Protein AF-Q5C4I9-F1 (afdb_monomer_lite)

Foldseek 3Di:
DVVPDDPVVLVVCVVVDVVSVVVVVVVVVVVVVVVVVQVVVPLLSVLCVVAAFDFDDDDPVLVVLLVPDQWQKAKEWDWAQDVVTDTDIDIDTHHQQDFQQNVLQRVQVVRVVRNVVRDPDPDCPDGPDSVQWWKDFPPGSHTHDDRGDGPCRGPQSSVCSVVVHHGYIYIDGPVVSSVVVVVVVVVCVVVVPDPPPPDPDDDDDDDDDDDDDDDDPDDDDPPPVVVVVPPD

InterPro domains:
  IPR000341 Phosphatidylinositol 3-kinase Ras-binding (PI3K RBD) domain [PF00794] (90-169)
  IPR000341 Phosphatidylinositol 3-kinase Ras-binding (PI3K RBD) domain [PS51546] (69-173)
  IPR029071 Ubiquitin-like domain superfamily [SSF54236] (17-180)

Sequence (232 aa):
SCTGIPYTDIVRACRTNPEVKWARLRLLRIANMHTKILDQTGSDGLIRYLTSASKRELSQSLKILLQKHTHLTITAWVLDGKDPPEKCCVVVKLNKKATVFEALNEILHSQAELAKQDCQANMNYGLPKASNYLLKVCCSQAYLFDSDELLIRYEYIQQCIEQYQHPCLSPILKNDIKQSFNYSLKEYSIYPACKLNHNNNWIFSSKSTINRCANNAENNNLADLYQILRKF

Secondary structure (DSSP, 8-state):
-TTSS-HHHHHHHHHH-HHHHHHHHHHHHHHHHHHHHHHHTHHHHHHHHHHBPPB----HHHHHHHHH-SSEEEEEEEE-SSSSPPEEEEEEEE-TT-BHHHHHHHHHHHHHHHHHHH--S----PPP-GGGEEEEETTSS-EE--TTSBGGGBHHHHHHHHTT---EEEEEEHHHHHHHHHHHHHHHHHS-S--------------------SS------SSSHHHHTT--

pLDDT: mean 78.55, std 23.33, range [26.09, 97.69]

Structure (mmCIF, N/CA/C/O backbone):
data_AF-Q5C4I9-F1
#
_entry.id   AF-Q5C4I9-F1
#
loop_
_atom_site.group_PDB
_atom_site.id
_atom_site.type_symbol
_atom_site.label_atom_id
_atom_site.label_alt_id
_atom_site.label_comp_id
_atom_site.label_asym_id
_atom_site.label_entity_id
_atom_site.label_seq_id
_atom_site.pdbx_PDB_ins_code
_atom_site.Cartn_x
_atom_site.Cartn_y
_atom_site.Cartn_z
_atom_site.occupancy
_atom_site.B_iso_or_equiv
_atom_site.auth_seq_id
_atom_site.auth_comp_id
_atom_site.auth_asym_id
_atom_site.auth_atom_id
_atom_site.pdbx_PDB_model_num
ATOM 1 N N . SER A 1 1 ? 21.847 12.997 -17.054 1.00 51.66 1 SER A N 1
ATOM 2 C CA . SER A 1 1 ? 21.724 11.565 -17.399 1.00 51.66 1 SER A CA 1
ATOM 3 C C . SER A 1 1 ? 21.817 10.780 -16.107 1.00 51.66 1 SER A C 1
ATOM 5 O O . SER A 1 1 ? 22.807 10.954 -15.412 1.00 51.66 1 SER A O 1
ATOM 7 N N . CYS A 1 2 ? 20.802 9.986 -15.754 1.00 71.94 2 CYS A N 1
ATOM 8 C CA . CYS A 1 2 ? 20.784 9.220 -14.496 1.00 71.94 2 CYS A CA 1
ATOM 9 C C . CYS A 1 2 ? 21.540 7.883 -14.588 1.00 71.94 2 CYS A C 1
ATOM 11 O O . CYS A 1 2 ? 21.691 7.198 -13.588 1.00 71.94 2 CYS A O 1
ATOM 13 N N . THR A 1 3 ? 22.009 7.505 -15.781 1.00 79.50 3 THR A N 1
ATOM 14 C CA . THR A 1 3 ? 22.684 6.223 -16.039 1.00 79.50 3 THR A CA 1
ATOM 15 C C . THR A 1 3 ? 24.201 6.356 -16.162 1.00 79.50 3 THR A C 1
ATOM 17 O O . THR A 1 3 ? 24.870 5.378 -16.472 1.00 79.50 3 THR A O 1
ATOM 20 N N . GLY A 1 4 ? 24.752 7.568 -16.020 1.00 86.06 4 GLY A N 1
ATOM 21 C CA . GLY A 1 4 ? 26.172 7.856 -16.272 1.00 86.06 4 GLY A CA 1
ATOM 22 C C . GLY A 1 4 ? 26.594 7.757 -17.746 1.00 86.06 4 GLY A C 1
ATOM 23 O O . GLY A 1 4 ? 27.674 8.215 -18.101 1.00 86.06 4 GLY A O 1
ATOM 24 N N . ILE A 1 5 ? 25.735 7.230 -18.623 1.00 86.38 5 ILE A N 1
ATOM 25 C CA . ILE A 1 5 ? 26.001 7.090 -20.056 1.00 86.38 5 ILE A CA 1
ATOM 26 C C . ILE A 1 5 ? 25.504 8.348 -20.787 1.00 86.38 5 ILE A C 1
ATOM 28 O O . ILE A 1 5 ? 24.338 8.744 -20.615 1.00 86.38 5 ILE A O 1
ATOM 32 N N . PRO A 1 6 ? 26.342 8.989 -21.621 1.00 89.06 6 PRO A N 1
ATOM 33 C CA . PRO A 1 6 ? 25.916 10.085 -22.476 1.00 89.06 6 PRO A CA 1
ATOM 34 C C . PRO A 1 6 ? 24.866 9.632 -23.492 1.00 89.06 6 PRO A C 1
ATOM 36 O O . PRO A 1 6 ? 24.981 8.587 -24.132 1.00 89.06 6 PRO A O 1
ATOM 39 N N . TYR A 1 7 ? 23.854 10.468 -23.715 1.00 86.44 7 TYR A N 1
ATOM 40 C CA . TYR A 1 7 ? 22.827 10.201 -24.726 1.00 86.44 7 TYR A CA 1
ATOM 41 C C . TYR A 1 7 ? 23.423 9.984 -26.128 1.00 86.44 7 TYR A C 1
ATOM 43 O O . TYR A 1 7 ? 22.954 9.139 -26.889 1.00 86.44 7 TYR A O 1
ATOM 51 N N . THR A 1 8 ? 24.490 10.716 -26.453 1.00 91.62 8 THR A N 1
ATOM 52 C CA . THR A 1 8 ? 25.208 10.626 -27.729 1.00 91.62 8 THR A CA 1
ATOM 53 C C . THR A 1 8 ? 25.772 9.236 -27.995 1.00 91.62 8 THR A C 1
ATOM 55 O O . THR A 1 8 ? 25.716 8.771 -29.134 1.00 91.62 8 THR A O 1
ATOM 58 N N . ASP A 1 9 ? 26.259 8.547 -26.964 1.00 90.69 9 ASP A N 1
ATOM 59 C CA . ASP A 1 9 ? 26.821 7.203 -27.107 1.00 90.69 9 ASP A CA 1
ATOM 60 C C . ASP A 1 9 ? 25.722 6.169 -27.349 1.00 90.69 9 ASP A C 1
ATOM 62 O O . ASP A 1 9 ? 25.877 5.284 -28.190 1.00 90.69 9 ASP A O 1
ATOM 66 N N . ILE A 1 10 ? 24.555 6.346 -26.723 1.00 88.44 10 ILE A N 1
ATOM 67 C CA . ILE A 1 10 ? 23.375 5.514 -26.993 1.00 88.44 10 ILE A CA 1
ATOM 68 C C . ILE A 1 10 ? 22.898 5.706 -28.440 1.00 88.44 10 ILE A C 1
ATOM 70 O O . ILE A 1 10 ? 22.568 4.736 -29.125 1.00 88.44 10 ILE A O 1
ATOM 74 N N . VAL A 1 11 ? 22.886 6.948 -28.939 1.00 90.44 11 VAL A N 1
ATOM 75 C CA . VAL A 1 11 ? 22.545 7.242 -30.341 1.00 90.44 11 VAL A CA 1
ATOM 76 C C . VAL A 1 11 ? 23.559 6.614 -31.294 1.00 90.44 11 VAL A C 1
ATOM 78 O O . VAL A 1 11 ? 23.156 6.031 -32.301 1.00 90.44 11 VAL A O 1
ATOM 81 N N . ARG A 1 12 ? 24.859 6.694 -30.981 1.00 92.94 12 ARG A N 1
ATOM 82 C CA . ARG A 1 12 ? 25.916 6.044 -31.766 1.00 92.94 12 ARG A CA 1
ATOM 83 C C . ARG A 1 12 ? 25.694 4.531 -31.824 1.00 92.94 12 ARG A C 1
ATOM 85 O O . ARG A 1 12 ? 25.667 3.986 -32.922 1.00 92.94 12 ARG A O 1
ATOM 92 N N . ALA A 1 13 ? 25.430 3.886 -30.687 1.00 91.31 13 ALA A N 1
ATOM 93 C CA . ALA A 1 13 ? 25.159 2.450 -30.612 1.00 91.31 13 ALA A CA 1
ATOM 94 C C . ALA A 1 13 ? 23.933 2.024 -31.442 1.00 91.31 13 ALA A C 1
ATOM 96 O O . ALA A 1 13 ? 23.961 0.991 -32.102 1.00 91.31 13 ALA A O 1
ATOM 97 N N . CYS A 1 14 ? 22.877 2.844 -31.492 1.00 92.00 14 CYS A N 1
ATOM 98 C CA . CYS A 1 14 ? 21.708 2.578 -32.343 1.00 92.00 14 CYS A CA 1
ATOM 99 C C . CYS A 1 14 ? 22.006 2.680 -33.850 1.00 92.00 14 CYS A C 1
ATOM 101 O O . CYS A 1 14 ? 21.246 2.154 -34.661 1.00 92.00 14 CYS A O 1
ATOM 103 N N . ARG A 1 15 ? 23.054 3.414 -34.248 1.00 92.88 15 ARG A N 1
ATOM 104 C CA . ARG A 1 15 ? 23.472 3.520 -35.655 1.00 92.88 15 ARG A CA 1
ATOM 105 C C . ARG A 1 15 ? 24.349 2.345 -36.067 1.00 92.88 15 ARG A C 1
ATOM 107 O O . ARG A 1 15 ? 24.258 1.915 -37.209 1.00 92.88 15 ARG A O 1
ATOM 114 N N . THR A 1 16 ? 25.184 1.854 -35.155 1.00 95.12 16 THR A N 1
ATOM 115 C CA . THR A 1 16 ? 26.149 0.784 -35.431 1.00 95.12 16 THR A CA 1
ATOM 116 C C . THR A 1 16 ? 25.576 -0.613 -35.213 1.00 95.12 16 THR A C 1
ATOM 118 O O . THR A 1 16 ? 26.002 -1.537 -35.896 1.00 95.12 16 THR A O 1
ATOM 121 N N . ASN A 1 17 ? 24.609 -0.781 -34.304 1.00 96.00 17 ASN A N 1
ATOM 122 C CA . ASN A 1 17 ? 23.997 -2.072 -34.001 1.00 96.00 17 ASN A CA 1
ATOM 123 C C . ASN A 1 17 ? 22.461 -2.036 -34.215 1.00 96.00 17 ASN A C 1
ATOM 125 O O . ASN A 1 17 ? 21.747 -1.329 -33.489 1.00 96.00 17 ASN A O 1
ATOM 129 N N . PRO A 1 18 ? 21.921 -2.808 -35.184 1.00 94.44 18 PRO A N 1
ATOM 130 C CA . PRO A 1 18 ? 20.485 -2.844 -35.465 1.00 94.44 18 PRO A CA 1
ATOM 131 C C . PRO A 1 18 ? 19.653 -3.457 -34.328 1.00 94.44 18 PRO A C 1
ATOM 133 O O . PRO A 1 18 ? 18.511 -3.039 -34.132 1.00 94.44 18 PRO A O 1
ATOM 136 N N . GLU A 1 19 ? 20.208 -4.383 -33.545 1.00 96.75 19 GLU A N 1
ATOM 137 C CA . GLU A 1 19 ? 19.537 -4.982 -32.386 1.00 96.75 19 GLU A CA 1
ATOM 138 C C . GLU A 1 19 ? 19.310 -3.938 -31.287 1.00 96.75 19 GLU A C 1
ATOM 140 O O . GLU A 1 19 ? 18.202 -3.809 -30.766 1.00 96.75 19 GLU A O 1
ATOM 145 N N . VAL A 1 20 ? 20.316 -3.098 -31.016 1.00 93.62 20 VAL A N 1
ATOM 146 C CA . VAL A 1 20 ? 20.207 -1.983 -30.058 1.00 93.62 20 VAL A CA 1
ATOM 147 C C . VAL A 1 20 ? 19.117 -1.001 -30.493 1.00 93.62 20 VAL A C 1
ATOM 149 O O . VAL A 1 20 ? 18.293 -0.569 -29.680 1.00 93.62 20 VAL A O 1
ATOM 152 N N . LYS A 1 21 ? 19.062 -0.673 -31.790 1.00 93.06 21 LYS A N 1
ATOM 153 C CA . LYS A 1 21 ? 18.006 0.179 -32.356 1.00 93.06 21 LYS A CA 1
ATOM 154 C C . LYS A 1 21 ? 16.623 -0.450 -32.185 1.00 93.06 21 LYS A C 1
ATOM 156 O O . LYS A 1 21 ? 15.691 0.238 -31.761 1.00 93.06 21 LYS A O 1
ATOM 161 N N . TRP A 1 22 ? 16.484 -1.735 -32.510 1.00 95.94 22 TRP A N 1
ATOM 162 C CA . TRP A 1 22 ? 15.228 -2.471 -32.389 1.00 95.94 22 TRP A CA 1
ATOM 163 C C . TRP A 1 22 ? 14.745 -2.529 -30.935 1.00 95.94 22 TRP A C 1
ATOM 165 O O . TRP A 1 22 ? 13.605 -2.146 -30.657 1.00 95.94 22 TRP A O 1
ATOM 175 N N . ALA A 1 23 ? 15.623 -2.899 -29.998 1.00 95.44 23 ALA A N 1
ATOM 176 C CA . ALA A 1 23 ? 15.311 -2.986 -28.575 1.00 95.44 23 ALA A CA 1
ATOM 177 C C . ALA A 1 23 ? 14.852 -1.633 -28.016 1.00 95.44 23 ALA A C 1
ATOM 179 O O . ALA A 1 23 ? 13.818 -1.547 -27.352 1.00 95.44 23 ALA A O 1
ATOM 180 N N . ARG A 1 24 ? 15.552 -0.544 -28.359 1.00 92.12 24 ARG A N 1
ATOM 181 C CA . ARG A 1 24 ? 15.189 0.814 -27.929 1.00 92.12 24 ARG A CA 1
ATOM 182 C C . ARG A 1 24 ? 13.806 1.229 -28.433 1.00 92.12 24 ARG A C 1
ATOM 184 O O . ARG A 1 24 ? 13.016 1.775 -27.665 1.00 92.12 24 ARG A O 1
ATOM 191 N N . LEU A 1 25 ? 13.491 0.958 -29.700 1.00 92.44 25 LEU A N 1
ATOM 192 C CA . LEU A 1 25 ? 12.165 1.243 -30.258 1.00 92.44 25 LEU A CA 1
ATOM 193 C C . LEU A 1 25 ? 11.078 0.383 -29.606 1.00 92.44 25 LEU A C 1
ATOM 195 O O . LEU A 1 25 ? 9.975 0.875 -29.358 1.00 92.44 25 LEU A O 1
ATOM 199 N N . ARG A 1 26 ? 11.371 -0.887 -29.303 1.00 95.62 26 ARG A N 1
ATOM 200 C CA . ARG A 1 26 ? 10.418 -1.783 -28.644 1.00 95.62 26 ARG A CA 1
ATOM 201 C C . ARG A 1 26 ? 10.120 -1.336 -27.215 1.00 95.62 26 ARG A C 1
ATOM 203 O O . ARG A 1 26 ? 8.947 -1.240 -26.861 1.00 95.62 26 ARG A O 1
ATOM 210 N N . LEU A 1 27 ? 11.148 -0.996 -26.442 1.00 94.81 27 LEU A N 1
ATOM 211 C CA . LEU A 1 27 ? 11.002 -0.471 -25.083 1.00 94.81 27 LEU A CA 1
ATOM 212 C C . LEU A 1 27 ? 10.271 0.874 -25.068 1.00 94.81 27 LEU A C 1
ATOM 214 O O . LEU A 1 27 ? 9.400 1.071 -24.229 1.00 94.81 27 LEU A O 1
ATOM 218 N N . LEU A 1 28 ? 10.533 1.761 -26.035 1.00 92.44 28 LEU A N 1
ATOM 219 C CA . LEU A 1 28 ? 9.791 3.018 -26.169 1.00 92.44 28 LEU A CA 1
ATOM 220 C C . LEU A 1 28 ? 8.293 2.780 -26.410 1.00 92.44 28 LEU A C 1
ATOM 222 O O . LEU A 1 28 ? 7.458 3.469 -25.831 1.00 92.44 28 LEU A O 1
ATOM 226 N N . ARG A 1 29 ? 7.931 1.792 -27.240 1.00 94.31 29 ARG A N 1
ATOM 227 C CA . ARG A 1 29 ? 6.519 1.430 -27.458 1.00 94.31 29 ARG A CA 1
ATOM 228 C C . ARG A 1 29 ? 5.856 0.932 -26.174 1.00 94.31 29 ARG A C 1
ATOM 230 O O . ARG A 1 29 ? 4.726 1.325 -25.907 1.00 94.31 29 ARG A O 1
ATOM 237 N N . ILE A 1 30 ? 6.552 0.101 -25.399 1.00 95.38 30 ILE A N 1
ATOM 238 C CA . ILE A 1 30 ? 6.057 -0.407 -24.110 1.00 95.38 30 ILE A CA 1
ATOM 239 C C . ILE A 1 30 ? 5.891 0.747 -23.115 1.00 95.38 30 ILE A C 1
ATOM 241 O O . ILE A 1 30 ? 4.828 0.884 -22.519 1.00 95.38 30 ILE A O 1
ATOM 245 N N . ALA A 1 31 ? 6.892 1.625 -23.004 1.00 94.12 31 ALA A N 1
ATOM 246 C CA . ALA A 1 31 ? 6.828 2.804 -22.145 1.00 94.12 31 ALA A CA 1
ATOM 247 C C . ALA A 1 31 ? 5.626 3.692 -22.501 1.00 94.12 31 ALA A C 1
ATOM 249 O O . ALA A 1 31 ? 4.811 3.984 -21.636 1.00 94.12 31 ALA A O 1
ATOM 250 N N . ASN A 1 32 ? 5.442 4.019 -23.784 1.00 93.38 32 ASN A N 1
ATOM 251 C CA . ASN A 1 32 ? 4.304 4.818 -24.244 1.00 93.38 32 ASN A CA 1
ATOM 252 C C . ASN A 1 32 ? 2.953 4.141 -23.971 1.00 93.38 32 ASN A C 1
ATOM 254 O O . ASN A 1 32 ? 1.971 4.826 -23.696 1.00 93.38 32 ASN A O 1
ATOM 258 N N . MET A 1 33 ? 2.878 2.811 -24.069 1.00 95.00 33 MET A N 1
ATOM 259 C CA . MET A 1 33 ? 1.668 2.064 -23.723 1.00 95.00 33 MET A CA 1
ATOM 260 C C . MET A 1 33 ? 1.354 2.200 -22.230 1.00 95.00 33 MET A C 1
ATOM 262 O O . MET A 1 33 ? 0.220 2.514 -21.883 1.00 95.00 33 MET A O 1
ATOM 266 N N . HIS A 1 34 ? 2.348 2.023 -21.358 1.00 92.56 34 HIS A N 1
ATOM 267 C CA . HIS A 1 34 ? 2.166 2.165 -19.913 1.00 92.56 34 HIS A CA 1
ATOM 268 C C . HIS A 1 34 ? 1.824 3.602 -19.511 1.00 92.56 34 HIS A C 1
ATOM 270 O O . HIS A 1 34 ? 0.938 3.791 -18.686 1.00 92.56 34 HIS A O 1
ATOM 276 N N . THR A 1 35 ? 2.450 4.608 -20.131 1.00 90.62 35 THR A N 1
ATOM 277 C CA . THR A 1 35 ? 2.105 6.020 -19.910 1.00 90.62 35 THR A CA 1
ATOM 278 C C . THR A 1 35 ? 0.645 6.287 -20.257 1.00 90.62 35 THR A C 1
ATOM 280 O O . THR A 1 35 ? -0.079 6.814 -19.427 1.00 90.62 35 THR A O 1
ATOM 283 N N . LYS A 1 36 ? 0.168 5.824 -21.420 1.00 91.38 36 LYS A N 1
ATOM 284 C CA . LYS A 1 36 ? -1.244 5.980 -21.802 1.00 91.38 36 LYS A CA 1
ATOM 285 C C . LYS A 1 36 ? -2.202 5.305 -20.821 1.00 91.38 36 LYS A C 1
ATOM 287 O O . LYS A 1 36 ? -3.237 5.881 -20.509 1.00 91.38 36 LYS A O 1
ATOM 292 N N . ILE A 1 37 ? -1.873 4.098 -20.354 1.00 91.50 37 ILE A N 1
ATOM 293 C CA . ILE A 1 37 ? -2.683 3.392 -19.350 1.00 91.50 37 ILE A CA 1
ATOM 294 C C . ILE A 1 37 ? -2.722 4.200 -18.050 1.00 91.50 37 ILE A C 1
ATOM 296 O O . ILE A 1 37 ? -3.789 4.377 -17.474 1.00 91.50 37 ILE A O 1
ATOM 300 N N . LEU A 1 38 ? -1.580 4.729 -17.608 1.00 90.62 38 LEU A N 1
ATOM 301 C CA . LEU A 1 38 ? -1.497 5.532 -16.393 1.00 90.62 38 LEU A CA 1
ATOM 302 C C . LEU A 1 38 ? -2.295 6.838 -16.521 1.00 90.62 38 LEU A C 1
ATOM 304 O O . LEU A 1 38 ? -3.081 7.159 -15.634 1.00 90.62 38 LEU A O 1
ATOM 308 N N . ASP A 1 39 ? -2.184 7.535 -17.650 1.00 86.12 39 ASP A N 1
ATOM 309 C CA . ASP A 1 39 ? -2.926 8.772 -17.914 1.00 86.12 39 ASP A CA 1
ATOM 310 C C . ASP A 1 39 ? -4.449 8.545 -17.890 1.00 86.12 39 ASP A C 1
ATOM 312 O O . ASP A 1 39 ? -5.198 9.378 -17.380 1.00 86.12 39 ASP A O 1
ATOM 316 N N . GLN A 1 40 ? -4.920 7.387 -18.372 1.00 90.38 40 GLN A N 1
ATOM 317 C CA . GLN A 1 40 ? -6.340 7.009 -18.339 1.00 90.38 40 GLN A CA 1
ATOM 318 C C . GLN A 1 40 ? -6.885 6.813 -16.919 1.00 90.38 40 GLN A C 1
ATOM 320 O O . GLN A 1 40 ? -8.078 7.003 -16.691 1.00 90.38 40 GLN A O 1
ATOM 325 N N . THR A 1 41 ? -6.035 6.448 -15.956 1.00 87.12 41 THR A N 1
ATOM 326 C CA . THR A 1 41 ? -6.445 6.272 -14.552 1.00 87.12 41 THR A CA 1
ATOM 327 C C . THR A 1 41 ? -6.570 7.585 -13.771 1.00 87.12 41 THR A C 1
ATOM 329 O O . THR A 1 41 ? -7.042 7.584 -12.631 1.00 87.12 41 THR A O 1
ATOM 332 N N . GLY A 1 42 ? -6.166 8.709 -14.370 1.00 87.12 42 GLY A N 1
ATOM 333 C CA . GLY A 1 42 ? -6.201 10.029 -13.748 1.00 87.12 42 GLY A CA 1
ATOM 334 C C . GLY A 1 42 ? -5.275 10.159 -12.533 1.00 87.12 42 GLY A C 1
ATOM 335 O O . GLY A 1 42 ? -4.334 9.387 -12.340 1.00 87.12 42 GLY A O 1
ATOM 336 N N . SER A 1 43 ? -5.552 11.155 -11.685 1.00 84.12 43 SER A N 1
ATOM 337 C CA . SER A 1 43 ? -4.740 11.439 -10.492 1.00 84.12 43 SER A CA 1
ATOM 338 C C . SER A 1 43 ? -4.659 10.252 -9.535 1.00 84.12 43 SER A C 1
ATOM 340 O O . SER A 1 43 ? -3.619 10.012 -8.932 1.00 84.12 43 SER A O 1
ATOM 342 N N . ASP A 1 44 ? -5.746 9.497 -9.403 1.00 85.81 44 ASP A N 1
ATOM 343 C CA . ASP A 1 44 ? -5.861 8.435 -8.406 1.00 85.81 44 ASP A CA 1
ATOM 344 C C . ASP A 1 44 ? -4.978 7.238 -8.756 1.00 85.81 44 ASP A C 1
ATOM 346 O O . ASP A 1 44 ? -4.286 6.706 -7.884 1.00 85.81 44 ASP A O 1
ATOM 350 N N . GLY A 1 45 ? -4.945 6.839 -10.029 1.00 89.19 45 GLY A N 1
ATOM 351 C CA . GLY A 1 45 ? -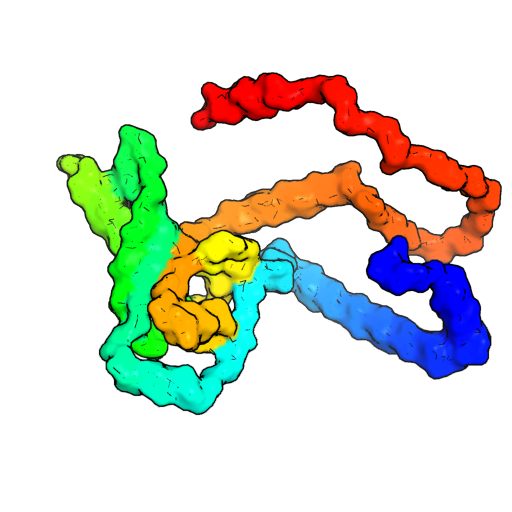4.047 5.773 -10.456 1.00 89.19 45 GLY A CA 1
ATOM 352 C C . GLY A 1 45 ? -2.586 6.210 -10.514 1.00 89.19 45 GLY A C 1
ATOM 353 O O . GLY A 1 45 ? -1.724 5.400 -10.184 1.00 89.19 45 GLY A O 1
ATOM 354 N N . LEU A 1 46 ? -2.290 7.485 -10.798 1.00 89.31 46 LEU A N 1
ATOM 355 C CA . LEU A 1 46 ? -0.929 8.020 -10.671 1.00 89.31 46 LEU A CA 1
ATOM 356 C C . LEU A 1 46 ? -0.430 7.978 -9.220 1.00 89.31 46 LEU A C 1
ATOM 358 O O . LEU A 1 46 ? 0.667 7.487 -8.958 1.00 89.31 46 LEU A O 1
ATOM 362 N N . ILE A 1 47 ? -1.244 8.442 -8.268 1.00 90.88 47 ILE A N 1
ATOM 363 C CA . ILE A 1 47 ? -0.924 8.380 -6.836 1.00 90.88 47 ILE A CA 1
ATOM 364 C C . ILE A 1 47 ? -0.684 6.929 -6.424 1.00 90.88 47 ILE A C 1
ATOM 366 O O . ILE A 1 47 ? 0.330 6.623 -5.794 1.00 90.88 47 ILE A O 1
ATOM 370 N N . ARG A 1 48 ? -1.579 6.019 -6.822 1.00 93.19 48 ARG A N 1
ATOM 371 C CA . ARG A 1 48 ? -1.435 4.588 -6.550 1.00 93.19 48 ARG A CA 1
ATOM 372 C C . ARG A 1 48 ? -0.149 4.022 -7.146 1.00 93.19 48 ARG A C 1
ATOM 374 O O . ARG A 1 48 ? 0.562 3.318 -6.445 1.00 93.19 48 ARG A O 1
ATOM 381 N N . TYR A 1 49 ? 0.173 4.345 -8.393 1.00 92.44 49 TYR A N 1
ATOM 382 C CA . TYR A 1 49 ? 1.393 3.886 -9.058 1.00 92.44 49 TYR A CA 1
ATOM 383 C C . TYR A 1 49 ? 2.662 4.310 -8.308 1.00 92.44 49 TYR A C 1
ATOM 385 O O . TYR A 1 49 ? 3.588 3.517 -8.167 1.00 92.44 49 TYR A O 1
ATOM 393 N N . LEU A 1 50 ? 2.693 5.541 -7.794 1.00 91.38 50 LEU A N 1
ATOM 394 C CA . LEU A 1 50 ? 3.856 6.080 -7.087 1.00 91.38 50 LEU A CA 1
ATOM 395 C C . LEU A 1 50 ? 3.983 5.576 -5.645 1.00 91.38 50 LEU A C 1
ATOM 397 O O . LEU A 1 50 ? 5.086 5.564 -5.105 1.00 91.38 50 LEU A O 1
ATOM 401 N N . THR A 1 51 ? 2.871 5.206 -5.008 1.00 94.44 51 THR A N 1
ATOM 402 C CA . THR A 1 51 ? 2.829 5.027 -3.547 1.00 94.44 51 THR A CA 1
ATOM 403 C C . THR A 1 51 ? 2.187 3.741 -3.058 1.00 94.44 51 THR A C 1
ATOM 405 O O . THR A 1 51 ? 2.038 3.550 -1.852 1.00 94.44 51 THR A O 1
ATOM 408 N N . SER A 1 52 ? 1.775 2.834 -3.940 1.00 96.00 52 SER A N 1
ATOM 409 C CA . SER A 1 52 ? 1.205 1.568 -3.490 1.00 96.00 52 SER A CA 1
ATOM 410 C C . SER A 1 52 ? 2.227 0.762 -2.696 1.00 96.00 52 SER A C 1
ATOM 412 O O . SER A 1 52 ? 3.356 0.567 -3.144 1.00 96.00 52 SER A O 1
ATOM 414 N N . ALA A 1 53 ? 1.814 0.260 -1.536 1.00 96.81 53 ALA A N 1
ATOM 415 C CA . ALA A 1 53 ? 2.614 -0.669 -0.760 1.00 96.81 53 ALA A CA 1
ATOM 416 C C . ALA A 1 53 ? 2.808 -1.992 -1.517 1.00 96.81 53 ALA A C 1
ATOM 418 O O . ALA A 1 53 ? 1.857 -2.549 -2.076 1.00 96.81 53 ALA A O 1
ATOM 419 N N . SER A 1 54 ? 4.038 -2.507 -1.490 1.00 96.19 54 SER A N 1
ATOM 420 C CA . SER A 1 54 ? 4.399 -3.785 -2.100 1.00 96.19 54 SER A CA 1
ATOM 421 C C . SER A 1 54 ? 3.673 -4.954 -1.439 1.00 96.19 54 SER A C 1
ATOM 423 O O . SER A 1 54 ? 3.465 -4.988 -0.221 1.00 96.19 54 SER A O 1
ATOM 425 N N . LYS A 1 55 ? 3.319 -5.945 -2.256 1.00 96.38 55 LYS A N 1
ATOM 426 C CA . LYS A 1 55 ? 2.743 -7.216 -1.815 1.00 96.38 55 LYS A CA 1
ATOM 427 C C . LYS A 1 55 ? 3.733 -8.343 -2.075 1.00 96.38 55 LYS A C 1
ATOM 429 O O . LYS A 1 55 ? 4.461 -8.309 -3.065 1.00 96.38 55 LYS A O 1
ATOM 434 N N . ARG A 1 56 ? 3.720 -9.354 -1.210 1.00 94.75 56 ARG A N 1
ATOM 435 C CA . ARG A 1 56 ? 4.585 -10.534 -1.311 1.00 94.75 56 ARG A CA 1
ATOM 436 C C . ARG A 1 56 ? 3.806 -11.794 -0.961 1.00 94.75 56 ARG A C 1
ATOM 438 O O . ARG A 1 56 ? 2.939 -11.777 -0.085 1.00 94.75 56 ARG A O 1
ATOM 445 N N . GLU A 1 57 ? 4.129 -12.900 -1.621 1.00 94.75 57 GLU A N 1
ATOM 446 C CA . GLU A 1 57 ? 3.597 -14.207 -1.238 1.00 94.75 57 GLU A CA 1
ATOM 447 C C . GLU A 1 57 ? 4.038 -14.609 0.176 1.00 94.75 57 GLU A C 1
ATOM 449 O O . GLU A 1 57 ? 5.109 -14.238 0.656 1.00 94.75 57 GLU A O 1
ATOM 454 N N . LEU A 1 58 ? 3.190 -15.384 0.853 1.00 93.12 58 LEU A N 1
ATOM 455 C CA . LEU A 1 58 ? 3.451 -15.841 2.214 1.00 93.12 58 LEU A CA 1
ATOM 456 C C . LEU A 1 58 ? 4.513 -16.941 2.220 1.00 93.12 58 LEU A C 1
ATOM 458 O O . LEU A 1 58 ? 4.258 -18.056 1.750 1.00 93.12 58 LEU A O 1
ATOM 462 N N . SER A 1 59 ? 5.657 -16.651 2.839 1.00 93.00 59 SER A N 1
ATOM 463 C CA . SER A 1 59 ? 6.705 -17.635 3.100 1.00 93.00 59 SER A CA 1
ATOM 464 C C . SER A 1 59 ? 6.207 -18.745 4.038 1.00 93.00 59 SER A C 1
ATOM 466 O O . SER A 1 59 ? 5.304 -18.555 4.861 1.00 93.00 59 SER A O 1
ATOM 468 N N . GLN A 1 60 ? 6.791 -19.941 3.924 1.00 92.88 60 GLN A N 1
ATOM 469 C CA . GLN A 1 60 ? 6.412 -21.070 4.779 1.00 92.88 60 GLN A CA 1
ATOM 470 C C . GLN A 1 60 ? 6.746 -20.808 6.255 1.00 92.88 60 GLN A C 1
ATOM 472 O O . GLN A 1 60 ? 5.957 -21.151 7.136 1.00 92.88 60 GLN A O 1
ATOM 477 N N . SER A 1 61 ? 7.877 -20.152 6.525 1.00 91.69 61 SER A N 1
ATOM 478 C CA . SER A 1 61 ? 8.276 -19.717 7.867 1.00 91.69 61 SER A CA 1
ATOM 479 C C . SER A 1 61 ? 7.243 -18.775 8.482 1.00 91.69 61 SER A C 1
ATOM 481 O O . SER A 1 61 ? 6.823 -18.989 9.620 1.00 91.69 61 SER A O 1
ATOM 483 N N . LEU A 1 62 ? 6.759 -17.791 7.719 1.00 92.38 62 LEU A N 1
ATOM 484 C CA . LEU A 1 62 ? 5.735 -16.864 8.185 1.00 92.38 62 LEU A CA 1
ATOM 485 C C . LEU A 1 62 ? 4.402 -17.569 8.451 1.00 92.38 62 LEU A C 1
ATOM 487 O O . LEU A 1 62 ? 3.755 -17.278 9.452 1.00 92.38 62 LEU A O 1
ATOM 491 N N . LYS A 1 63 ? 3.993 -18.535 7.616 1.00 92.88 63 LYS A N 1
ATOM 492 C CA . LYS A 1 63 ? 2.781 -19.335 7.876 1.00 92.88 63 LYS A CA 1
ATOM 493 C C . LYS A 1 63 ? 2.861 -20.065 9.219 1.00 92.88 63 LYS A C 1
ATOM 495 O O . LYS A 1 63 ? 1.888 -20.047 9.969 1.00 92.88 63 LYS A O 1
ATOM 500 N N . ILE A 1 64 ? 4.010 -20.662 9.539 1.00 92.25 64 ILE A N 1
ATOM 501 C CA . ILE A 1 64 ? 4.247 -21.336 10.826 1.00 92.25 64 ILE A CA 1
ATOM 502 C C . ILE A 1 64 ? 4.223 -20.323 11.978 1.00 92.25 64 ILE A C 1
ATOM 504 O O . ILE A 1 64 ? 3.614 -20.571 13.017 1.00 92.25 64 ILE A O 1
ATOM 508 N N . LEU A 1 65 ? 4.846 -19.159 11.799 1.00 90.25 65 LEU A N 1
ATOM 509 C CA . LEU A 1 65 ? 4.862 -18.095 12.804 1.00 90.25 65 LEU A CA 1
ATOM 510 C C . LEU A 1 65 ? 3.434 -17.590 13.086 1.00 90.25 65 LEU A C 1
ATOM 512 O O . LEU A 1 65 ? 3.005 -17.528 14.237 1.00 90.25 65 LEU A O 1
ATOM 516 N N . LEU A 1 66 ? 2.636 -17.365 12.042 1.00 89.56 66 LEU A N 1
ATOM 517 C CA . LEU A 1 66 ? 1.230 -16.972 12.146 1.00 89.56 66 LEU A CA 1
ATOM 518 C C . LEU A 1 66 ? 0.350 -18.021 12.829 1.00 89.56 66 LEU A C 1
ATOM 520 O O . LEU A 1 66 ? -0.666 -17.653 13.416 1.00 89.56 66 LEU A O 1
ATOM 524 N N . GLN A 1 67 ? 0.694 -19.311 12.778 1.00 89.69 67 GLN A N 1
ATOM 525 C CA . GLN A 1 67 ? -0.036 -20.342 13.524 1.00 89.69 67 GLN A CA 1
ATOM 526 C C . GLN A 1 67 ? 0.104 -20.155 15.039 1.00 89.69 67 GLN A C 1
ATOM 528 O O . GLN A 1 67 ? -0.867 -20.400 15.750 1.00 89.69 67 GLN A O 1
ATOM 533 N N . LYS A 1 68 ? 1.253 -19.658 15.517 1.00 88.56 68 LYS A N 1
ATOM 534 C CA . LYS A 1 68 ? 1.535 -19.455 16.948 1.00 88.56 68 LYS A CA 1
ATOM 535 C C . LYS A 1 68 ? 0.791 -18.266 17.559 1.00 88.56 68 LYS A C 1
ATOM 537 O O . LYS A 1 68 ? 0.479 -18.291 18.743 1.00 88.56 68 LYS A O 1
ATOM 542 N N . HIS A 1 69 ? 0.505 -17.229 16.777 1.00 84.38 69 HIS A N 1
ATOM 543 C CA . HIS A 1 69 ? -0.278 -16.087 17.258 1.00 84.38 69 HIS A CA 1
ATOM 544 C C . HIS A 1 69 ? -1.769 -16.421 17.290 1.00 84.38 69 HIS A C 1
ATOM 546 O O . HIS A 1 69 ? -2.230 -17.220 16.489 1.00 84.38 69 HIS A O 1
ATOM 552 N N . THR A 1 70 ? -2.559 -15.805 18.165 1.00 87.12 70 THR A N 1
ATOM 553 C CA . THR A 1 70 ? -4.033 -15.903 18.116 1.00 87.12 70 THR A CA 1
ATOM 554 C C . THR A 1 70 ? -4.632 -14.814 17.225 1.00 87.12 70 THR A C 1
ATOM 556 O O . THR A 1 70 ? -5.533 -15.087 16.433 1.00 87.12 70 THR A O 1
ATOM 559 N N . HIS A 1 71 ? -4.047 -13.616 17.274 1.00 92.69 71 HIS A N 1
ATOM 560 C CA . HIS A 1 71 ? -4.484 -12.417 16.560 1.00 92.69 71 HIS A CA 1
ATOM 561 C C . HIS A 1 71 ? -3.316 -11.753 15.827 1.00 92.69 71 HIS A C 1
ATOM 563 O O . HIS A 1 71 ? -2.155 -11.931 16.200 1.00 92.69 71 HIS A O 1
ATOM 569 N N . LEU A 1 72 ? -3.634 -10.969 14.798 1.00 93.56 72 LEU A N 1
ATOM 570 C CA . LEU A 1 72 ? -2.698 -10.039 14.178 1.00 93.56 72 LEU A CA 1
ATOM 571 C C . LEU A 1 72 ? -2.765 -8.713 14.943 1.00 93.56 72 LEU A C 1
ATOM 573 O O . LEU A 1 72 ? -3.756 -7.995 14.848 1.00 93.56 72 LEU A O 1
ATOM 577 N N . THR A 1 73 ? -1.728 -8.396 15.712 1.00 95.06 73 THR A N 1
ATOM 578 C CA . THR A 1 73 ? -1.651 -7.121 16.437 1.00 95.06 73 THR A CA 1
ATOM 579 C C . THR A 1 73 ? -0.968 -6.072 15.570 1.00 95.06 73 THR A C 1
ATOM 581 O O . THR A 1 73 ? 0.170 -6.280 15.144 1.00 95.06 73 THR A O 1
ATOM 584 N N . ILE A 1 74 ? -1.639 -4.944 15.353 1.00 96.81 74 ILE A N 1
ATOM 585 C CA . ILE A 1 74 ? -1.082 -3.758 14.699 1.00 96.81 74 ILE A CA 1
ATOM 586 C C . ILE A 1 74 ? -1.123 -2.567 15.656 1.00 96.81 74 ILE A C 1
ATOM 588 O O . ILE A 1 74 ? -1.932 -2.526 16.584 1.00 96.81 74 ILE A O 1
ATOM 592 N N . THR A 1 75 ? -0.253 -1.593 15.423 1.00 96.88 75 THR A N 1
ATOM 593 C CA . THR A 1 75 ? -0.330 -0.282 16.070 1.00 96.88 75 THR A CA 1
ATOM 594 C C . THR A 1 75 ? -0.760 0.760 15.054 1.00 96.88 75 THR A C 1
ATOM 596 O O . THR A 1 75 ? -0.476 0.622 13.859 1.00 96.88 75 THR A O 1
ATOM 599 N N . ALA A 1 76 ? -1.443 1.806 15.510 1.00 96.44 76 ALA A N 1
ATOM 600 C CA . ALA A 1 76 ? -1.762 2.923 14.648 1.00 96.44 76 ALA A CA 1
ATOM 601 C C . ALA A 1 76 ? -1.616 4.284 15.314 1.00 96.44 76 ALA A C 1
ATOM 603 O O . ALA A 1 76 ? -2.056 4.473 16.443 1.00 96.44 76 ALA A O 1
ATOM 604 N N . TRP A 1 77 ? -1.031 5.240 14.591 1.00 94.19 77 TRP A N 1
ATOM 605 C CA . TRP A 1 77 ? -1.024 6.639 15.018 1.00 94.19 77 TRP A CA 1
ATOM 606 C C . TRP A 1 77 ? -2.283 7.331 14.521 1.00 94.19 77 TRP A C 1
ATOM 608 O O . TRP A 1 77 ? -2.521 7.383 13.311 1.00 94.19 77 TRP A O 1
ATOM 618 N N . VAL A 1 78 ? -3.047 7.874 15.462 1.00 91.56 78 VAL A N 1
ATOM 619 C CA . VAL A 1 78 ? -4.284 8.628 15.253 1.00 91.56 78 VAL A CA 1
ATOM 620 C C . VAL A 1 78 ? -4.196 9.965 15.989 1.00 91.56 78 VAL A C 1
ATOM 622 O O . VAL A 1 78 ? -3.336 10.149 16.850 1.00 91.56 78 VAL A O 1
ATOM 625 N N . LEU A 1 79 ? -5.061 10.909 15.628 1.00 85.56 79 LEU A N 1
ATOM 626 C CA . LEU A 1 79 ? -5.238 12.142 16.395 1.00 85.56 79 LEU A CA 1
ATOM 627 C C . LEU A 1 79 ? -6.340 11.912 17.427 1.00 85.56 79 LEU A C 1
ATOM 629 O O . LEU A 1 79 ? -7.394 11.373 17.068 1.00 85.56 79 LEU A O 1
ATOM 633 N N . ASP A 1 80 ? -6.078 12.275 18.678 1.00 79.69 80 ASP A N 1
ATOM 634 C CA . ASP A 1 80 ? -7.090 12.266 19.730 1.00 79.69 80 ASP A CA 1
ATOM 635 C C . ASP A 1 80 ? -8.099 13.415 19.550 1.00 79.69 80 ASP A C 1
ATOM 637 O O . ASP A 1 80 ? -8.026 14.203 18.601 1.00 79.69 80 ASP A O 1
ATOM 641 N N . GLY A 1 81 ? -9.116 13.437 20.413 1.00 72.06 81 GLY A N 1
ATOM 642 C CA . GLY A 1 81 ? -10.179 14.440 20.373 1.00 72.06 81 GLY A CA 1
ATOM 643 C C . GLY A 1 81 ? -9.886 15.690 21.197 1.00 72.06 81 GLY A C 1
ATOM 644 O O . GLY A 1 81 ? -10.806 16.481 21.400 1.00 72.06 81 GLY A O 1
ATOM 645 N N . LYS A 1 82 ? -8.662 15.859 21.714 1.00 77.56 82 LYS A N 1
ATOM 646 C CA . LYS A 1 82 ? -8.318 17.011 22.549 1.00 77.56 82 LYS A CA 1
ATOM 647 C C . LYS A 1 82 ? -8.215 18.284 21.718 1.00 77.56 82 LYS A C 1
ATOM 649 O O . LYS A 1 82 ? -8.060 18.250 20.498 1.00 77.56 82 LYS A O 1
ATOM 654 N N . ASP A 1 83 ? -8.281 19.416 22.410 1.00 77.00 83 ASP A N 1
ATOM 655 C CA . ASP A 1 83 ? -7.984 20.726 21.841 1.00 77.00 83 ASP A CA 1
ATOM 656 C C . ASP A 1 83 ? -6.780 21.340 22.584 1.00 77.00 83 ASP A C 1
ATOM 658 O O . ASP A 1 83 ? -6.921 21.724 23.751 1.00 77.00 83 ASP A O 1
ATOM 662 N N . PRO A 1 84 ? -5.581 21.389 21.968 1.00 80.31 84 PRO A N 1
ATOM 663 C CA . PRO A 1 84 ? -5.280 20.983 20.590 1.00 80.31 84 PRO A CA 1
ATOM 664 C C . PRO A 1 84 ? -5.200 19.449 20.406 1.00 80.31 84 PRO A C 1
ATOM 666 O O . PRO A 1 84 ? -4.871 18.749 21.365 1.00 80.31 84 PRO A O 1
ATOM 669 N N . PRO A 1 85 ? -5.422 18.919 19.181 1.00 81.44 85 PRO A N 1
ATOM 670 C CA . PRO A 1 85 ? -5.334 17.482 18.916 1.00 81.44 85 PRO A CA 1
ATOM 671 C C . PRO A 1 85 ? -3.910 16.953 19.098 1.00 81.44 85 PRO A C 1
ATOM 673 O O . PRO A 1 85 ? -2.964 17.444 18.470 1.00 81.44 85 PRO A O 1
ATOM 676 N N . GLU A 1 86 ? -3.755 15.900 19.892 1.00 85.38 86 GLU A N 1
ATOM 677 C CA . GLU A 1 86 ? -2.483 15.226 20.123 1.00 85.38 86 GLU A CA 1
ATOM 678 C C . GLU A 1 86 ? -2.405 13.901 19.354 1.00 85.38 86 GLU A C 1
ATOM 680 O O . GLU A 1 86 ? -3.398 13.247 19.030 1.00 85.38 86 GLU A O 1
ATOM 685 N N . LYS A 1 87 ? -1.180 13.481 19.023 1.00 88.00 87 LYS A N 1
ATOM 686 C CA . LYS A 1 87 ? -0.946 12.184 18.378 1.00 88.00 87 LYS A CA 1
ATOM 687 C C . LYS A 1 87 ? -0.952 11.083 19.432 1.00 88.00 87 LYS A C 1
ATOM 689 O O . LYS A 1 87 ? -0.050 11.028 20.265 1.00 88.00 87 LYS A O 1
ATOM 694 N N . CYS A 1 88 ? -1.882 10.145 19.309 1.00 88.25 88 CYS A N 1
ATOM 695 C CA . CYS A 1 88 ? -1.945 8.947 20.136 1.00 88.25 88 CYS A CA 1
ATOM 696 C C . CYS A 1 88 ? -1.659 7.686 19.322 1.00 88.25 88 CYS A C 1
ATOM 698 O O . CYS A 1 88 ? -2.004 7.578 18.145 1.00 88.25 88 CYS A O 1
ATOM 700 N N . CYS A 1 89 ? -1.032 6.709 19.976 1.00 92.81 89 CYS A N 1
ATOM 701 C CA . CYS A 1 89 ? -0.815 5.382 19.420 1.00 92.81 89 CYS A CA 1
ATOM 702 C C . CYS A 1 89 ? -1.869 4.423 19.984 1.00 92.81 89 CYS A C 1
ATOM 704 O O . CYS A 1 89 ? -1.945 4.231 21.197 1.00 92.81 89 CYS A O 1
ATOM 706 N N . VAL A 1 90 ? -2.669 3.815 19.111 1.00 93.88 90 VAL A N 1
ATOM 707 C CA . VAL A 1 90 ? -3.645 2.780 19.466 1.00 93.88 90 VAL A CA 1
ATOM 708 C C . VAL A 1 90 ? -3.121 1.401 19.089 1.00 93.88 90 VAL A C 1
ATOM 710 O O . VAL A 1 90 ? -2.459 1.230 18.065 1.00 93.88 90 VAL A O 1
ATOM 713 N N . VAL A 1 91 ? -3.424 0.399 19.911 1.00 95.81 91 VAL A N 1
ATOM 714 C CA . VAL A 1 91 ? -3.080 -1.002 19.647 1.00 95.81 91 VAL A CA 1
ATOM 715 C C . VAL A 1 91 ? -4.352 -1.745 19.274 1.00 95.81 91 VAL A C 1
ATOM 717 O O . VAL A 1 91 ? -5.285 -1.815 20.071 1.00 95.81 91 VAL A O 1
ATOM 720 N N . VAL A 1 92 ? -4.376 -2.334 18.082 1.00 95.94 92 VAL A N 1
ATOM 721 C CA . VAL A 1 92 ? -5.549 -3.023 17.541 1.00 95.94 92 VAL A CA 1
ATOM 722 C C . VAL A 1 92 ? -5.228 -4.500 17.343 1.00 95.94 92 VAL A C 1
ATOM 724 O O . VAL A 1 92 ? -4.208 -4.862 16.752 1.00 95.94 92 VAL A O 1
ATOM 727 N N . LYS A 1 93 ? -6.108 -5.369 17.847 1.00 95.94 93 LYS A N 1
ATOM 728 C CA . LYS A 1 93 ? -6.014 -6.824 17.684 1.00 95.94 93 LYS A CA 1
ATOM 729 C C . LYS A 1 93 ? -7.006 -7.272 16.623 1.00 95.94 93 LYS A C 1
ATOM 731 O O . LYS A 1 93 ? -8.210 -7.189 16.823 1.00 95.94 93 LYS A O 1
ATOM 736 N N . LEU A 1 94 ? -6.489 -7.781 15.516 1.00 95.56 94 LEU A N 1
ATOM 737 C CA . LEU A 1 94 ? -7.273 -8.171 14.353 1.00 95.56 94 LEU A CA 1
ATOM 738 C C . LEU A 1 94 ? -7.297 -9.687 14.169 1.00 95.56 94 LEU A C 1
ATOM 740 O O . LEU A 1 94 ? -6.433 -10.426 14.655 1.00 95.56 94 LEU A O 1
ATOM 744 N N . ASN A 1 95 ? -8.270 -10.170 13.399 1.00 94.38 95 ASN A N 1
ATOM 745 C CA . ASN A 1 95 ? -8.221 -11.531 12.879 1.00 94.38 95 ASN A CA 1
ATOM 746 C C . ASN A 1 95 ? -6.976 -11.700 11.982 1.00 94.38 95 ASN A C 1
ATOM 748 O O . ASN A 1 95 ? -6.574 -10.784 11.269 1.00 94.38 95 ASN A O 1
ATOM 752 N N . LYS A 1 96 ? -6.369 -12.891 11.962 1.00 90.50 96 LYS A N 1
ATOM 753 C CA . LYS A 1 96 ? -5.250 -13.213 11.054 1.00 90.50 96 LYS A CA 1
ATOM 754 C C . LYS A 1 96 ? -5.604 -13.025 9.578 1.00 90.50 96 LYS A C 1
ATOM 756 O O . LYS A 1 96 ? -4.721 -12.790 8.759 1.00 90.50 96 LYS A O 1
ATOM 761 N N . LYS A 1 97 ? -6.887 -13.179 9.245 1.00 93.19 97 LYS A N 1
ATOM 762 C CA . LYS A 1 97 ? -7.442 -12.968 7.905 1.00 93.19 97 LYS A CA 1
ATOM 763 C C . LYS A 1 97 ? -8.084 -11.585 7.753 1.00 93.19 97 LYS A C 1
ATOM 765 O O . LYS A 1 97 ? -8.927 -11.426 6.883 1.00 93.19 97 LYS A O 1
ATOM 770 N N . ALA A 1 98 ? -7.709 -10.618 8.590 1.00 96.25 98 ALA A N 1
ATOM 771 C CA . ALA A 1 98 ? -8.256 -9.279 8.484 1.00 96.25 98 ALA A CA 1
ATOM 772 C C . ALA A 1 98 ? -7.841 -8.604 7.171 1.00 96.25 98 ALA A C 1
ATOM 774 O O . ALA A 1 98 ? -6.680 -8.672 6.742 1.00 96.25 98 ALA A O 1
ATOM 775 N N . THR A 1 99 ? -8.807 -7.944 6.556 1.00 97.62 99 THR A N 1
ATOM 776 C CA . THR A 1 99 ? -8.634 -7.099 5.377 1.00 97.62 99 THR A CA 1
ATOM 777 C C . THR A 1 99 ? -8.144 -5.702 5.762 1.00 97.62 99 THR A C 1
ATOM 779 O O . THR A 1 99 ? -8.205 -5.296 6.927 1.00 97.62 99 THR A O 1
ATOM 782 N N . VAL A 1 100 ? -7.664 -4.936 4.779 1.00 97.31 100 VAL A N 1
ATOM 783 C CA . VAL A 1 100 ? -7.329 -3.511 4.958 1.00 97.31 100 VAL A CA 1
ATOM 784 C C . VAL A 1 100 ? -8.543 -2.731 5.468 1.00 97.31 100 VAL A C 1
ATOM 786 O O . VAL A 1 100 ? -8.401 -1.886 6.349 1.00 97.31 100 VAL A O 1
ATOM 789 N N . PHE A 1 101 ? -9.735 -3.029 4.948 1.00 96.44 101 PHE A N 1
ATOM 790 C CA . PHE A 1 101 ? -10.983 -2.386 5.349 1.00 96.44 101 PHE A CA 1
ATOM 791 C C . PHE A 1 101 ? -11.339 -2.650 6.813 1.00 96.44 101 PHE A C 1
ATOM 793 O O . PHE A 1 101 ? -11.644 -1.711 7.546 1.00 96.44 101 PHE A O 1
ATOM 800 N N . GLU A 1 102 ? -11.265 -3.907 7.257 1.00 96.06 102 GLU A N 1
ATOM 801 C CA . GLU A 1 102 ? -11.525 -4.273 8.656 1.00 96.06 102 GLU A CA 1
ATOM 802 C C . GLU A 1 102 ? -10.531 -3.592 9.599 1.00 96.06 102 GLU A C 1
ATOM 804 O O . GLU A 1 102 ? -10.932 -3.004 10.598 1.00 96.06 102 GLU A O 1
ATOM 809 N N . ALA A 1 103 ? -9.245 -3.585 9.247 1.00 96.62 103 ALA A N 1
ATOM 810 C CA . ALA A 1 103 ? -8.220 -2.909 10.033 1.00 96.62 103 ALA A CA 1
ATOM 811 C C . ALA A 1 103 ? -8.466 -1.403 10.157 1.00 96.62 103 ALA A C 1
ATOM 813 O O . ALA A 1 103 ? -8.340 -0.827 11.236 1.00 96.62 103 ALA A O 1
ATOM 814 N N . LEU A 1 104 ? -8.831 -0.764 9.047 1.00 96.12 104 LEU A N 1
ATOM 815 C CA . LEU A 1 104 ? -9.144 0.654 9.009 1.00 96.12 104 LEU A CA 1
ATOM 816 C C . LEU A 1 104 ? -10.388 0.975 9.856 1.00 96.12 104 LEU A C 1
ATOM 818 O O . LEU A 1 104 ? -10.358 1.945 10.608 1.00 96.12 104 LEU A O 1
ATOM 822 N N . ASN A 1 105 ? -11.448 0.163 9.778 1.00 94.81 105 ASN A N 1
ATOM 823 C CA . ASN A 1 105 ? -12.640 0.326 10.616 1.00 94.81 105 ASN A CA 1
ATOM 824 C C . ASN A 1 105 ? -12.304 0.242 12.103 1.00 94.81 105 ASN A C 1
ATOM 826 O O . ASN A 1 105 ? -12.728 1.105 12.862 1.00 94.81 105 ASN A O 1
ATOM 830 N N . GLU A 1 106 ? -11.519 -0.754 12.512 1.00 95.00 106 GLU A N 1
ATOM 831 C CA . GLU A 1 106 ? -11.126 -0.929 13.913 1.00 95.00 106 GLU A CA 1
ATOM 832 C C . GLU A 1 106 ? -10.265 0.237 14.424 1.00 95.00 106 GLU A C 1
ATOM 834 O O . GLU A 1 106 ? -10.455 0.719 15.542 1.00 95.00 106 GLU A O 1
ATOM 839 N N . ILE A 1 107 ? -9.353 0.757 13.594 1.00 94.94 107 ILE A N 1
ATOM 840 C CA . ILE A 1 107 ? -8.556 1.943 13.941 1.00 94.94 107 ILE A CA 1
ATOM 841 C C . ILE A 1 107 ? -9.448 3.184 14.075 1.00 94.94 107 ILE A C 1
ATOM 843 O O . ILE A 1 107 ? -9.323 3.918 15.053 1.00 94.94 107 ILE A O 1
ATOM 847 N N . LEU A 1 108 ? -10.354 3.422 13.122 1.00 92.50 108 LEU A N 1
ATOM 848 C CA . LEU A 1 108 ? -11.266 4.571 13.158 1.00 92.50 108 LEU A CA 1
ATOM 849 C C . LEU A 1 108 ? -12.256 4.472 14.322 1.00 92.50 108 LEU A C 1
ATOM 851 O O . LEU A 1 108 ? -12.563 5.482 14.948 1.00 92.50 108 LEU A O 1
ATOM 855 N N . HIS A 1 109 ? -12.716 3.264 14.648 1.00 91.75 109 HIS A N 1
ATOM 856 C CA . HIS A 1 109 ? -13.518 3.006 15.836 1.00 91.75 109 HIS A CA 1
ATOM 857 C C . HIS A 1 109 ? -12.725 3.329 17.107 1.00 91.75 109 HIS A C 1
ATOM 859 O O . HIS A 1 109 ? -13.207 4.071 17.956 1.00 91.75 109 HIS A O 1
ATOM 865 N N . SER A 1 110 ? -11.481 2.854 17.211 1.00 90.62 110 SER A N 1
ATOM 866 C CA . SER A 1 110 ? -10.598 3.161 18.347 1.00 90.62 110 SER A CA 1
ATOM 867 C C . SER A 1 110 ? -10.366 4.667 18.498 1.00 90.62 110 SER A C 1
ATOM 869 O O . SER A 1 110 ? -10.409 5.191 19.606 1.00 90.62 110 SER A O 1
ATOM 871 N N . GLN A 1 111 ? -10.175 5.381 17.385 1.00 89.25 111 GLN A N 1
ATOM 872 C CA . GLN A 1 111 ? -10.039 6.836 17.382 1.00 89.25 111 GLN A CA 1
ATOM 873 C C . GLN A 1 111 ? -11.324 7.540 17.843 1.00 89.25 111 GLN A C 1
ATOM 875 O O . GLN A 1 111 ? -11.258 8.487 18.623 1.00 89.25 111 GLN A O 1
ATOM 880 N N . ALA A 1 112 ? -12.493 7.081 17.388 1.00 86.75 112 ALA A N 1
ATOM 881 C CA . ALA A 1 112 ? -13.776 7.643 17.799 1.00 86.75 112 ALA A CA 1
ATOM 882 C C . ALA A 1 112 ? -14.033 7.443 19.300 1.00 86.75 112 ALA A C 1
ATOM 884 O O . ALA A 1 112 ? -14.537 8.349 19.959 1.00 86.75 112 ALA A O 1
ATOM 885 N N . GLU A 1 113 ? -13.656 6.290 19.855 1.00 86.56 113 GLU A N 1
ATOM 886 C CA . GLU A 1 113 ? -13.768 6.034 21.293 1.00 86.56 113 GLU A CA 1
ATOM 887 C C . GLU A 1 113 ? -12.835 6.931 22.118 1.00 86.56 113 GLU A C 1
ATOM 889 O O . GLU A 1 113 ? -13.272 7.459 23.138 1.00 86.56 113 GLU A O 1
ATOM 894 N N . LEU A 1 114 ? -11.603 7.187 21.657 1.00 83.44 114 LEU A N 1
ATOM 895 C CA . LEU A 1 114 ? -10.712 8.165 22.300 1.00 83.44 114 LEU A CA 1
ATOM 896 C C . LEU A 1 114 ? -11.337 9.566 22.315 1.00 83.44 114 LEU A C 1
ATOM 898 O O . LEU A 1 114 ? -11.393 10.210 23.357 1.00 83.44 114 LEU A O 1
ATOM 902 N N . ALA A 1 115 ? -11.885 10.010 21.182 1.00 78.81 115 ALA A N 1
ATOM 903 C CA . ALA A 1 115 ? -12.520 11.322 21.094 1.00 78.81 115 ALA A CA 1
ATOM 904 C C . ALA A 1 115 ? -13.755 11.456 22.007 1.00 78.81 115 ALA A C 1
ATOM 906 O O . ALA A 1 115 ? -13.987 12.521 22.578 1.00 78.81 115 ALA A O 1
ATOM 907 N N . LYS A 1 116 ? -14.537 10.380 22.184 1.00 77.50 116 LYS A N 1
ATOM 908 C CA . LYS A 1 116 ? -15.689 10.357 23.105 1.00 77.50 116 LYS A CA 1
ATOM 909 C C . LYS A 1 116 ? -15.284 10.447 24.574 1.00 77.50 116 LYS A C 1
ATOM 911 O O . LYS A 1 116 ? -16.033 11.014 25.359 1.00 77.50 116 LYS A O 1
ATOM 916 N N . GLN A 1 117 ? -14.147 9.867 24.955 1.00 73.44 117 GLN A N 1
ATOM 917 C CA . GLN A 1 117 ? -13.674 9.902 26.342 1.00 73.44 117 GLN A CA 1
ATOM 918 C C . GLN A 1 117 ? -13.256 11.314 26.768 1.00 73.44 117 GLN A C 1
ATOM 920 O O . GLN A 1 117 ? -13.491 11.692 27.915 1.00 73.44 117 GLN A O 1
ATOM 925 N N . ASP A 1 118 ? -12.705 12.099 25.839 1.00 65.50 118 ASP A N 1
ATOM 926 C CA . ASP A 1 118 ? -12.279 13.479 26.098 1.00 65.50 118 ASP A CA 1
ATOM 927 C C . ASP A 1 118 ? -13.437 14.492 25.985 1.00 65.50 118 ASP A C 1
ATOM 929 O O . ASP A 1 118 ? -13.475 15.497 26.698 1.00 65.50 118 ASP A O 1
ATOM 933 N N . CYS A 1 119 ? -14.428 14.227 25.128 1.00 59.34 119 CYS A N 1
ATOM 934 C CA . CYS A 1 119 ? -15.599 15.085 24.964 1.00 59.34 119 CYS A CA 1
ATOM 935 C C . CYS A 1 119 ? -16.699 14.752 25.992 1.00 59.34 119 CYS A C 1
ATOM 937 O O . CYS A 1 119 ? -17.532 13.882 25.762 1.00 59.34 119 CYS A O 1
ATOM 939 N N . GLN A 1 120 ? -16.819 15.537 27.072 1.00 53.53 120 GLN A N 1
ATOM 940 C CA . GLN A 1 120 ? -18.004 15.523 27.964 1.00 53.53 120 GLN A CA 1
ATOM 941 C C . GLN A 1 120 ? -19.322 15.940 27.265 1.00 53.53 120 GLN A C 1
ATOM 943 O O . GLN A 1 120 ? -20.390 15.932 27.878 1.00 53.53 120 GLN A O 1
ATOM 948 N N . ALA A 1 121 ? -19.267 16.340 25.993 1.00 47.69 121 ALA A N 1
ATOM 949 C CA . ALA A 1 121 ? -20.407 16.825 25.233 1.00 47.69 121 ALA A CA 1
ATOM 950 C C . ALA A 1 121 ? -21.038 15.711 24.385 1.00 47.69 121 ALA A C 1
ATOM 952 O O . ALA A 1 121 ? -20.354 15.035 23.621 1.00 47.69 121 ALA A O 1
ATOM 953 N N . ASN A 1 122 ? -22.369 15.610 24.469 1.00 45.41 122 ASN A N 1
ATOM 954 C CA . ASN A 1 122 ? -23.299 14.786 23.679 1.00 45.41 122 ASN A CA 1
ATOM 955 C C . ASN A 1 122 ? -23.263 15.060 22.154 1.00 45.41 122 ASN A C 1
ATOM 957 O O . ASN A 1 122 ? -24.306 15.189 21.511 1.00 45.41 122 ASN A O 1
ATOM 961 N N . MET A 1 123 ? -22.090 15.200 21.542 1.00 52.72 123 MET A N 1
ATOM 962 C CA . MET A 1 123 ? -21.960 15.338 20.099 1.00 52.72 123 MET A CA 1
ATOM 963 C C . MET A 1 123 ? -21.841 13.946 19.490 1.00 52.72 123 MET A C 1
ATOM 965 O O . MET A 1 123 ? -20.801 13.293 19.545 1.00 52.72 123 MET A O 1
ATOM 969 N N . ASN A 1 124 ? -22.945 13.485 18.910 1.00 50.72 124 ASN A N 1
ATOM 970 C CA . ASN A 1 124 ? -23.042 12.204 18.224 1.00 50.72 124 ASN A CA 1
ATOM 971 C C . ASN A 1 124 ? -22.377 12.312 16.837 1.00 50.72 124 ASN A C 1
ATOM 973 O O . ASN A 1 124 ? -23.041 12.254 15.801 1.00 50.72 124 ASN A O 1
ATOM 977 N N . TYR A 1 125 ? -21.063 12.552 16.803 1.00 57.44 125 TYR A N 1
ATOM 978 C CA . TYR A 1 125 ? -20.296 12.466 15.567 1.00 57.44 125 TYR A CA 1
ATOM 979 C C . TYR A 1 125 ? -20.310 11.000 15.127 1.00 57.44 125 TYR A C 1
ATOM 981 O O . TYR A 1 125 ? -19.742 10.129 15.784 1.00 57.44 125 TYR A O 1
ATOM 989 N N . GLY A 1 126 ? -21.036 10.710 14.045 1.00 64.62 126 GLY A N 1
ATOM 990 C CA . GLY A 1 126 ? -21.076 9.369 13.471 1.00 64.62 126 GLY A CA 1
ATOM 991 C C . GLY A 1 126 ? -19.668 8.871 13.132 1.00 64.62 126 GLY A C 1
ATOM 992 O O . GLY A 1 126 ? -18.779 9.668 12.828 1.00 64.62 126 GLY A O 1
ATOM 993 N N . LEU A 1 127 ? -19.472 7.549 13.176 1.00 74.12 127 LEU A N 1
ATOM 994 C CA . LEU A 1 127 ? -18.175 6.939 12.885 1.00 74.12 127 LEU A CA 1
ATOM 995 C C . LEU A 1 127 ? -17.662 7.404 11.504 1.00 74.12 127 LEU A C 1
ATOM 997 O O . LEU A 1 127 ? -18.440 7.397 10.538 1.00 74.12 127 LEU A O 1
ATOM 1001 N N . PRO A 1 128 ? -16.377 7.783 11.368 1.00 81.50 128 PRO A N 1
ATOM 1002 C CA . PRO A 1 128 ? -15.828 8.162 10.075 1.00 81.50 128 PRO A CA 1
ATOM 1003 C C . PRO A 1 128 ? -16.003 7.033 9.056 1.00 81.50 128 PRO A C 1
ATOM 1005 O O . PRO A 1 128 ? -15.744 5.864 9.341 1.00 81.50 128 PRO A O 1
ATOM 1008 N N . LYS A 1 129 ? -16.430 7.373 7.835 1.00 87.06 129 LYS A N 1
ATOM 1009 C CA . LYS A 1 129 ? -16.587 6.379 6.765 1.00 87.06 129 LYS A CA 1
ATOM 1010 C C . LYS A 1 129 ? -15.217 5.882 6.307 1.00 87.06 129 LYS A C 1
ATOM 1012 O O . LYS A 1 129 ? -14.510 6.601 5.602 1.00 87.06 129 LYS A O 1
ATOM 1017 N N . ALA A 1 130 ? -14.893 4.629 6.621 1.00 88.62 130 ALA A N 1
ATOM 1018 C CA . ALA A 1 130 ? -13.663 3.955 6.202 1.00 88.62 130 ALA A CA 1
ATOM 1019 C C . ALA A 1 130 ? -13.354 4.081 4.699 1.00 88.62 130 ALA A C 1
ATOM 1021 O O . ALA A 1 130 ? -12.208 4.266 4.302 1.00 88.62 130 ALA A O 1
ATOM 1022 N N . SER A 1 131 ? -14.373 4.092 3.837 1.00 90.44 131 SER A N 1
ATOM 1023 C CA . SER A 1 131 ? -14.200 4.268 2.388 1.00 90.44 131 SER A CA 1
ATOM 1024 C C . SER A 1 131 ? -13.434 5.538 1.988 1.00 90.44 131 SER A C 1
ATOM 1026 O O . SER A 1 131 ? -12.880 5.593 0.887 1.00 90.44 131 SER A O 1
ATOM 1028 N N . ASN A 1 132 ? -13.393 6.554 2.855 1.00 92.75 132 ASN A N 1
ATOM 1029 C CA . ASN A 1 132 ? -12.746 7.839 2.598 1.00 92.75 132 ASN A CA 1
ATOM 1030 C C . ASN A 1 132 ? -11.268 7.875 3.010 1.00 92.75 132 ASN A C 1
ATOM 1032 O O . ASN A 1 132 ? -10.576 8.841 2.686 1.00 92.75 132 ASN A O 1
ATOM 1036 N N . TYR A 1 133 ? -10.777 6.836 3.684 1.00 94.88 133 TYR A N 1
ATOM 1037 C CA . TYR A 1 133 ? -9.414 6.765 4.197 1.00 94.88 133 TYR A CA 1
ATOM 1038 C C . TYR A 1 133 ? -8.603 5.676 3.488 1.00 94.88 133 TYR A C 1
ATOM 1040 O O . TYR A 1 133 ? -9.140 4.793 2.816 1.00 94.88 133 TYR A O 1
ATOM 1048 N N . LEU A 1 134 ? -7.286 5.761 3.639 1.00 96.06 134 LEU A N 1
ATOM 1049 C CA . LEU A 1 134 ? -6.314 4.722 3.318 1.00 96.06 134 LEU A CA 1
ATOM 1050 C C . LEU A 1 134 ? -5.422 4.484 4.534 1.00 96.06 134 LEU A C 1
ATOM 1052 O O . LEU A 1 134 ? -5.169 5.406 5.310 1.00 96.06 134 LEU A O 1
ATOM 1056 N N . LEU A 1 135 ? -4.901 3.265 4.667 1.00 97.06 135 LEU A N 1
ATOM 1057 C CA . LEU A 1 135 ? -3.840 2.988 5.629 1.00 97.06 135 LEU A CA 1
ATOM 1058 C C . LEU A 1 135 ? -2.492 3.351 5.014 1.00 97.06 135 LEU A C 1
ATOM 1060 O O . LEU A 1 135 ? -2.113 2.832 3.963 1.00 97.06 135 LEU A O 1
ATOM 1064 N N . LYS A 1 136 ? -1.771 4.243 5.685 1.00 97.00 136 LYS A N 1
ATOM 1065 C CA . LYS A 1 136 ? -0.395 4.618 5.381 1.00 97.00 136 LYS A CA 1
ATOM 1066 C C . LYS A 1 136 ? 0.559 3.799 6.240 1.00 97.00 136 LYS A C 1
ATOM 1068 O O . LYS A 1 136 ? 0.334 3.660 7.438 1.00 97.00 136 LYS A O 1
ATOM 1073 N N . VAL A 1 137 ? 1.649 3.318 5.653 1.00 96.75 137 VAL A N 1
ATOM 1074 C CA . VAL A 1 137 ? 2.774 2.754 6.407 1.00 96.75 137 VAL A 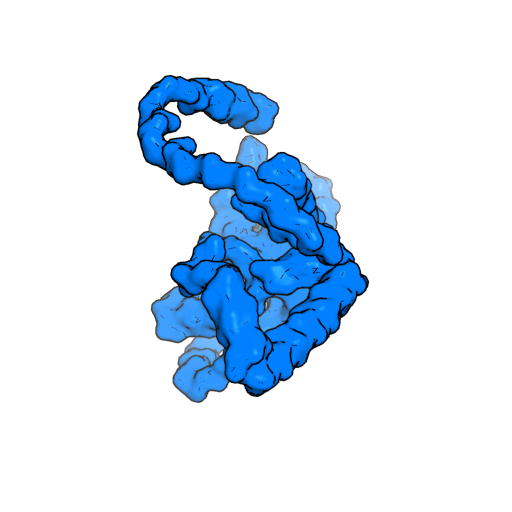CA 1
ATOM 1075 C C . VAL A 1 137 ? 3.521 3.887 7.112 1.00 96.75 137 VAL A C 1
ATOM 1077 O O . VAL A 1 137 ? 3.976 4.840 6.469 1.00 96.75 137 VAL A O 1
ATOM 1080 N N . CYS A 1 138 ? 3.649 3.805 8.435 1.00 92.31 138 CYS A N 1
ATOM 1081 C CA . CYS A 1 138 ? 4.344 4.828 9.210 1.00 92.31 138 CYS A CA 1
ATOM 1082 C C . CYS A 1 138 ? 5.811 4.953 8.778 1.00 92.31 138 CYS A C 1
ATOM 1084 O O . CYS A 1 138 ? 6.456 3.972 8.416 1.00 92.31 138 CYS A O 1
ATOM 1086 N N . CYS A 1 139 ? 6.324 6.187 8.786 1.00 88.19 139 CYS A N 1
ATOM 1087 C CA . CYS A 1 139 ? 7.682 6.524 8.333 1.00 88.19 139 CYS A CA 1
ATOM 1088 C C . CYS A 1 139 ? 7.985 6.178 6.858 1.00 88.19 139 CYS A C 1
ATOM 1090 O O . CYS A 1 139 ? 9.144 6.145 6.457 1.00 88.19 139 CYS A O 1
ATOM 1092 N N . SER A 1 140 ? 6.954 5.958 6.037 1.00 92.56 140 SER A N 1
ATOM 1093 C CA . SER A 1 140 ? 7.065 5.660 4.607 1.00 92.56 140 SER A CA 1
ATOM 1094 C C . SER A 1 140 ? 6.128 6.549 3.780 1.00 92.56 140 SER A C 1
ATOM 1096 O O . SER A 1 140 ? 5.258 7.243 4.312 1.00 92.56 140 SER A O 1
ATOM 1098 N N . GLN A 1 141 ? 6.307 6.537 2.459 1.00 91.00 141 GLN A N 1
ATOM 1099 C CA . GLN A 1 141 ? 5.360 7.097 1.491 1.00 91.00 141 GLN A CA 1
ATOM 1100 C C . GLN A 1 141 ? 4.382 6.039 0.952 1.00 91.00 141 GLN A C 1
ATOM 1102 O O . GLN A 1 141 ? 3.654 6.326 0.012 1.00 91.00 141 GLN A O 1
ATOM 1107 N N . ALA A 1 142 ? 4.361 4.829 1.520 1.00 96.12 142 ALA A N 1
ATOM 1108 C CA . ALA A 1 142 ? 3.541 3.722 1.038 1.00 96.12 142 ALA A CA 1
ATOM 1109 C C . ALA A 1 142 ? 2.124 3.701 1.643 1.00 96.12 142 ALA A C 1
ATOM 1111 O O . ALA A 1 142 ? 1.953 3.891 2.850 1.00 96.12 142 ALA A O 1
ATOM 1112 N N . TYR A 1 143 ? 1.121 3.380 0.819 1.00 97.00 143 TYR A N 1
ATOM 1113 C CA . TYR A 1 143 ? -0.285 3.238 1.217 1.00 97.00 143 TYR A CA 1
ATOM 1114 C C . TYR A 1 143 ? -0.890 1.915 0.734 1.00 97.00 143 TYR A C 1
ATOM 1116 O O . TYR A 1 143 ? -0.537 1.375 -0.318 1.00 97.00 143 TYR A O 1
ATOM 1124 N N . LEU A 1 144 ? -1.849 1.405 1.500 1.00 97.31 144 LEU A N 1
ATOM 1125 C CA . LEU A 1 144 ? -2.582 0.176 1.215 1.00 97.31 144 LEU A CA 1
ATOM 1126 C C . LEU A 1 144 ? -3.892 0.539 0.496 1.00 97.31 144 LEU A C 1
ATOM 1128 O O . LEU A 1 144 ? -4.864 0.936 1.133 1.00 97.31 144 LEU A O 1
ATOM 1132 N N . PHE A 1 145 ? -3.900 0.440 -0.838 1.00 95.12 145 PHE A N 1
ATOM 1133 C CA . PHE A 1 145 ? -5.026 0.878 -1.683 1.00 95.12 145 PHE A CA 1
ATOM 1134 C C . PHE A 1 145 ? -6.174 -0.131 -1.812 1.00 95.12 145 PHE A C 1
ATOM 1136 O O . PHE A 1 145 ? -7.290 0.272 -2.135 1.00 95.12 145 PHE A O 1
ATOM 1143 N N . ASP A 1 146 ? -5.910 -1.422 -1.612 1.00 95.31 146 ASP A N 1
ATOM 1144 C CA . ASP A 1 146 ? -6.882 -2.485 -1.874 1.00 95.31 146 ASP A CA 1
ATOM 1145 C C . ASP A 1 146 ? -7.630 -2.838 -0.586 1.00 95.31 146 ASP A C 1
ATOM 1147 O O . ASP A 1 146 ? -7.096 -3.541 0.267 1.00 95.31 146 ASP A O 1
ATOM 1151 N N . SER A 1 147 ? -8.860 -2.334 -0.440 1.00 94.94 147 SER A N 1
ATOM 1152 C CA . SER A 1 147 ? -9.671 -2.474 0.781 1.00 94.94 147 SER A CA 1
ATOM 1153 C C . SER A 1 147 ? -9.914 -3.927 1.180 1.00 94.94 147 SER A C 1
ATOM 1155 O O . SER A 1 147 ? -9.844 -4.263 2.360 1.00 94.94 147 SER A O 1
ATOM 1157 N N . ASP A 1 148 ? -10.152 -4.783 0.191 1.00 96.44 148 ASP A N 1
ATOM 1158 C CA . ASP A 1 148 ? -10.569 -6.173 0.400 1.00 96.44 148 ASP A CA 1
ATOM 1159 C C . ASP A 1 148 ? -9.366 -7.122 0.491 1.00 96.44 148 ASP A C 1
ATOM 1161 O O . ASP A 1 148 ? -9.510 -8.328 0.689 1.00 96.44 148 ASP A O 1
ATOM 1165 N N . GLU A 1 149 ? -8.154 -6.586 0.338 1.00 97.12 149 GLU A N 1
ATOM 1166 C CA . GLU A 1 149 ? -6.933 -7.367 0.423 1.00 97.12 149 GLU A CA 1
ATOM 1167 C C . GLU A 1 149 ? -6.602 -7.702 1.876 1.00 97.12 149 GLU A C 1
ATOM 1169 O O . GLU A 1 149 ? -6.758 -6.880 2.779 1.00 97.12 149 GLU A O 1
ATOM 1174 N N . LEU A 1 150 ? -6.079 -8.906 2.104 1.00 97.06 150 LEU A N 1
ATOM 1175 C CA . LEU A 1 150 ? -5.611 -9.306 3.428 1.00 97.06 150 LEU A CA 1
ATOM 1176 C C . LEU A 1 150 ? -4.385 -8.483 3.833 1.00 97.06 150 LEU A C 1
ATOM 1178 O O . LEU A 1 150 ? -3.396 -8.440 3.095 1.00 97.06 150 LEU A O 1
ATOM 1182 N N . LEU A 1 151 ? -4.386 -7.934 5.052 1.00 96.69 151 LEU A N 1
ATOM 1183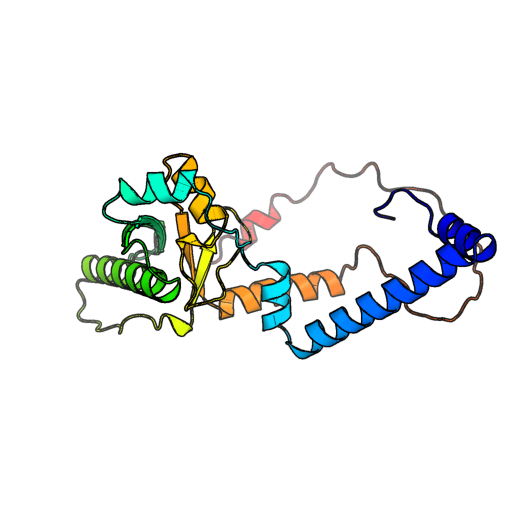 C CA . LEU A 1 151 ? -3.245 -7.176 5.584 1.00 96.69 151 LEU A CA 1
ATOM 1184 C C . LEU A 1 151 ? -1.934 -7.961 5.487 1.00 96.69 151 LEU A C 1
ATOM 1186 O O . LEU A 1 151 ? -0.894 -7.421 5.123 1.00 96.69 151 LEU A O 1
ATOM 1190 N N . ILE A 1 152 ? -1.991 -9.262 5.765 1.00 95.94 152 ILE A N 1
ATOM 1191 C CA . ILE A 1 152 ? -0.810 -10.123 5.799 1.00 95.94 152 ILE A CA 1
ATOM 1192 C C . ILE A 1 152 ? -0.128 -10.296 4.431 1.00 95.94 152 ILE A C 1
ATOM 1194 O O . ILE A 1 152 ? 0.994 -10.791 4.366 1.00 95.94 152 ILE A O 1
ATOM 1198 N N . ARG A 1 153 ? -0.761 -9.899 3.319 1.00 96.62 153 ARG A N 1
ATOM 1199 C CA . ARG A 1 153 ? -0.128 -9.938 1.989 1.00 96.62 153 ARG A CA 1
ATOM 1200 C C . ARG A 1 153 ? 0.815 -8.769 1.724 1.00 96.62 153 ARG A C 1
ATOM 1202 O O . ARG A 1 153 ? 1.613 -8.849 0.792 1.00 96.62 153 ARG A O 1
ATOM 1209 N N . TYR A 1 154 ? 0.746 -7.703 2.515 1.00 97.69 154 TYR A N 1
ATOM 1210 C CA . TYR A 1 154 ? 1.634 -6.558 2.357 1.00 97.69 154 TYR A CA 1
ATOM 1211 C C . TYR A 1 154 ? 3.012 -6.856 2.938 1.00 97.69 154 TYR A C 1
ATOM 1213 O O . TYR A 1 154 ? 3.135 -7.305 4.077 1.00 97.69 154 TYR A O 1
ATOM 1221 N N . GLU A 1 155 ? 4.055 -6.577 2.159 1.00 97.06 155 GLU A N 1
ATOM 1222 C CA . GLU A 1 155 ? 5.436 -6.931 2.493 1.00 97.06 155 GLU A CA 1
ATOM 1223 C C . GLU A 1 155 ? 5.881 -6.325 3.830 1.00 97.06 155 GLU A C 1
ATOM 1225 O O . GLU A 1 155 ? 6.440 -7.029 4.665 1.00 97.06 155 GLU A O 1
ATOM 1230 N N . TYR A 1 156 ? 5.544 -5.057 4.075 1.00 97.25 156 TYR A N 1
ATOM 1231 C CA . TYR A 1 156 ? 5.829 -4.377 5.341 1.00 97.25 156 TYR A CA 1
ATOM 1232 C C . TYR A 1 156 ? 5.237 -5.114 6.554 1.00 97.25 156 TYR A C 1
ATOM 1234 O O . TYR A 1 156 ? 5.918 -5.321 7.555 1.00 97.25 156 TYR A O 1
ATOM 1242 N N . ILE A 1 157 ? 3.982 -5.571 6.449 1.00 96.62 157 ILE A N 1
ATOM 1243 C CA . ILE A 1 157 ? 3.303 -6.303 7.527 1.00 96.62 157 ILE A CA 1
ATOM 1244 C C . ILE A 1 157 ? 4.034 -7.616 7.812 1.00 96.62 157 ILE A C 1
ATOM 1246 O O . ILE A 1 157 ? 4.266 -7.959 8.971 1.00 96.62 157 ILE A O 1
ATOM 1250 N N . GLN A 1 158 ? 4.430 -8.333 6.757 1.00 96.06 158 GLN A N 1
ATOM 1251 C CA . GLN A 1 158 ? 5.189 -9.576 6.882 1.00 96.06 158 GLN A CA 1
ATOM 1252 C C . GLN A 1 158 ? 6.542 -9.348 7.557 1.00 96.06 158 GLN A C 1
ATOM 1254 O O . GLN A 1 158 ? 6.866 -10.063 8.501 1.00 96.06 158 GLN A O 1
ATOM 1259 N N . GLN A 1 159 ? 7.294 -8.334 7.121 1.00 95.75 159 GLN A N 1
ATOM 1260 C CA . GLN A 1 159 ? 8.608 -8.004 7.675 1.00 95.75 159 GLN A CA 1
ATOM 1261 C C . GLN A 1 159 ? 8.532 -7.677 9.170 1.00 95.75 159 GLN A C 1
ATOM 1263 O O . GLN A 1 159 ? 9.333 -8.195 9.943 1.00 95.75 159 GLN A O 1
ATOM 1268 N N . CYS A 1 160 ? 7.546 -6.880 9.598 1.00 95.50 160 CYS A N 1
ATOM 1269 C CA . CYS A 1 160 ? 7.351 -6.584 11.018 1.00 95.50 160 CYS A CA 1
ATOM 1270 C C . CYS A 1 160 ? 7.134 -7.862 11.835 1.00 95.50 160 CYS A C 1
ATOM 1272 O O . CYS A 1 160 ? 7.783 -8.052 12.859 1.00 95.50 160 CYS A O 1
ATOM 1274 N N . ILE A 1 161 ? 6.280 -8.771 11.364 1.00 93.75 161 ILE A N 1
ATOM 1275 C CA . ILE A 1 161 ? 5.990 -10.028 12.067 1.00 93.75 161 ILE A CA 1
ATOM 1276 C C . ILE A 1 161 ? 7.220 -10.940 12.111 1.00 93.75 161 ILE A C 1
ATOM 1278 O O . ILE A 1 161 ? 7.519 -11.511 13.158 1.00 93.75 161 ILE A O 1
ATOM 1282 N N . GLU A 1 162 ? 7.952 -11.059 11.000 1.00 94.00 162 GLU A N 1
ATOM 1283 C CA . GLU A 1 162 ? 9.205 -11.825 10.919 1.00 94.00 162 GLU A CA 1
ATOM 1284 C C . GLU A 1 162 ? 10.267 -11.284 11.896 1.00 94.00 162 GLU A C 1
ATOM 1286 O O . GLU A 1 162 ? 11.083 -12.051 12.404 1.00 94.00 162 GLU A O 1
ATOM 1291 N N . GLN A 1 163 ? 10.216 -9.987 12.211 1.00 94.56 163 GLN A N 1
ATOM 1292 C CA . GLN A 1 163 ? 11.087 -9.305 13.173 1.00 94.56 163 GLN A CA 1
ATOM 1293 C C . GLN A 1 163 ? 10.502 -9.222 14.595 1.00 94.56 163 GLN A C 1
ATOM 1295 O O . GLN A 1 163 ? 11.081 -8.548 15.446 1.00 94.56 163 GLN A O 1
ATOM 1300 N N . TYR A 1 164 ? 9.377 -9.890 14.877 1.00 92.00 164 TYR A N 1
ATOM 1301 C CA . TYR A 1 164 ? 8.662 -9.827 16.163 1.00 92.00 164 TYR A CA 1
ATOM 1302 C C . TYR A 1 164 ? 8.227 -8.409 16.578 1.00 92.00 164 TYR A C 1
ATOM 1304 O O . TYR A 1 164 ? 8.130 -8.091 17.762 1.00 92.00 164 TYR A O 1
ATOM 1312 N N . GLN A 1 165 ? 7.938 -7.554 15.600 1.00 94.25 165 GLN A N 1
ATOM 1313 C CA . GLN A 1 165 ? 7.440 -6.194 15.780 1.00 94.25 165 GLN A CA 1
ATOM 1314 C C . GLN A 1 165 ? 5.965 -6.084 15.382 1.00 94.25 165 GLN A C 1
ATOM 1316 O O . GLN A 1 165 ? 5.446 -6.855 14.571 1.00 94.25 165 GLN A O 1
ATOM 1321 N N . HIS A 1 166 ? 5.282 -5.077 15.926 1.00 94.50 166 HIS A N 1
ATOM 1322 C CA . HIS A 1 166 ? 3.924 -4.739 15.513 1.00 94.50 166 HIS A CA 1
ATOM 1323 C C . HIS A 1 166 ? 3.964 -3.751 14.344 1.00 94.50 166 HIS A C 1
ATOM 1325 O O . HIS A 1 166 ? 4.538 -2.670 14.501 1.00 94.50 166 HIS A O 1
ATOM 1331 N N . PRO A 1 167 ? 3.346 -4.074 13.192 1.00 96.31 167 PRO A N 1
ATOM 1332 C CA . PRO A 1 167 ? 3.259 -3.134 12.087 1.00 96.31 167 PRO A CA 1
ATOM 1333 C C . PRO A 1 167 ? 2.562 -1.850 12.529 1.00 96.31 167 PRO A C 1
ATOM 1335 O O . PRO A 1 167 ? 1.539 -1.909 13.215 1.00 96.31 167 PRO A O 1
ATOM 1338 N N . CYS A 1 168 ? 3.113 -0.707 12.128 1.00 96.88 168 CYS A N 1
ATOM 1339 C CA . CYS A 1 168 ? 2.606 0.605 12.502 1.00 96.88 168 CYS A CA 1
ATOM 1340 C C . CYS A 1 168 ? 1.985 1.298 11.285 1.00 96.88 168 CYS A C 1
ATOM 1342 O O . CYS A 1 168 ? 2.666 1.540 10.284 1.00 96.88 168 CYS A O 1
ATOM 1344 N N . LEU A 1 169 ? 0.690 1.600 11.365 1.00 97.06 169 LEU A N 1
ATOM 1345 C CA . LEU A 1 169 ? -0.090 2.182 10.272 1.00 97.06 169 LEU A CA 1
ATOM 1346 C C . LEU A 1 169 ? -0.784 3.480 10.709 1.00 97.06 169 LEU A C 1
ATOM 1348 O O . LEU A 1 169 ? -0.991 3.715 11.888 1.00 97.06 169 LEU A O 1
ATOM 1352 N N . SER A 1 170 ? -1.196 4.327 9.774 1.00 95.06 170 SER A N 1
ATOM 1353 C CA . SER A 1 170 ? -2.021 5.501 10.092 1.00 95.06 170 SER A CA 1
ATOM 1354 C C . SER A 1 170 ? -3.172 5.646 9.109 1.00 95.06 170 SER A C 1
ATOM 1356 O O . SER A 1 170 ? -2.936 5.528 7.903 1.00 95.06 170 SER A O 1
ATOM 1358 N N . PRO A 1 171 ? -4.398 5.931 9.577 1.00 95.19 171 PRO A N 1
ATOM 1359 C CA . PRO A 1 171 ? -5.492 6.283 8.690 1.00 95.19 171 PRO A CA 1
ATOM 1360 C C . PRO A 1 171 ? -5.251 7.696 8.145 1.00 95.19 171 PRO A C 1
ATOM 1362 O O . PRO A 1 171 ? -5.050 8.640 8.903 1.00 95.19 171 PRO A O 1
ATOM 1365 N N . ILE A 1 172 ? -5.265 7.847 6.823 1.00 93.94 172 ILE A N 1
ATOM 1366 C CA . ILE A 1 172 ? -5.101 9.135 6.138 1.00 93.94 172 ILE A CA 1
ATOM 1367 C C . ILE A 1 172 ? -6.261 9.325 5.168 1.00 93.94 172 ILE A C 1
ATOM 1369 O O . ILE A 1 172 ? -6.640 8.388 4.462 1.00 93.94 172 ILE A O 1
ATOM 1373 N N . LEU A 1 173 ? -6.827 10.531 5.108 1.00 93.00 173 LEU A N 1
ATOM 1374 C CA . LEU A 1 173 ? -7.884 10.851 4.154 1.00 93.00 173 LEU A CA 1
ATOM 1375 C C . LEU A 1 173 ? -7.355 10.775 2.719 1.00 93.00 173 LEU A C 1
ATOM 1377 O O . LEU A 1 173 ? -6.313 11.336 2.379 1.00 93.00 173 LEU A O 1
ATOM 1381 N N . LYS A 1 174 ? -8.128 10.140 1.834 1.00 92.81 174 LYS A N 1
ATOM 1382 C CA . LYS A 1 174 ? -7.810 10.069 0.399 1.00 92.81 174 LYS A CA 1
ATOM 1383 C C . LYS A 1 174 ? -7.633 11.457 -0.216 1.00 92.81 174 LYS A C 1
ATOM 1385 O O . LYS A 1 174 ? -6.771 11.641 -1.071 1.00 92.81 174 LYS A O 1
ATOM 1390 N N . ASN A 1 175 ? -8.431 12.428 0.224 1.00 91.25 175 ASN A N 1
ATOM 1391 C CA . ASN A 1 175 ? -8.368 13.796 -0.284 1.00 91.25 175 ASN A CA 1
ATOM 1392 C C . ASN A 1 175 ? -7.058 14.498 0.087 1.00 91.25 175 ASN A C 1
ATOM 1394 O O . ASN A 1 175 ? -6.486 15.165 -0.771 1.00 91.25 175 ASN A O 1
ATOM 1398 N N . ASP A 1 176 ? -6.542 14.284 1.296 1.00 90.69 176 ASP A N 1
ATOM 1399 C CA . ASP A 1 176 ? -5.285 14.892 1.747 1.00 90.69 176 ASP A CA 1
ATOM 1400 C C . ASP A 1 176 ? -4.104 14.373 0.922 1.00 90.69 176 ASP A C 1
ATOM 1402 O O . ASP A 1 176 ? -3.230 15.136 0.510 1.00 90.69 176 ASP A O 1
ATOM 1406 N N . ILE A 1 177 ? -4.126 13.079 0.584 1.00 90.50 177 ILE A N 1
ATOM 1407 C CA . ILE A 1 177 ? -3.136 12.469 -0.310 1.00 90.50 177 ILE A CA 1
ATOM 1408 C C . ILE A 1 177 ? -3.207 13.134 -1.689 1.00 90.50 177 ILE A C 1
ATOM 1410 O O . ILE A 1 177 ? -2.184 13.568 -2.216 1.00 90.50 177 ILE A O 1
ATOM 1414 N N . LYS A 1 178 ? -4.409 13.280 -2.264 1.00 88.06 178 LYS A N 1
ATOM 1415 C CA . LYS A 1 178 ? -4.593 13.940 -3.569 1.00 88.06 178 LYS A CA 1
ATOM 1416 C C . LYS A 1 178 ? -4.095 15.382 -3.561 1.00 88.06 178 LYS A C 1
ATOM 1418 O O . LYS A 1 178 ? -3.433 15.802 -4.507 1.00 88.06 178 LYS A O 1
ATOM 1423 N N . GLN A 1 179 ? -4.402 16.140 -2.512 1.00 86.62 179 GLN A N 1
ATOM 1424 C CA . GLN A 1 179 ? -3.967 17.529 -2.380 1.00 86.62 179 GLN A CA 1
ATOM 1425 C C . GLN A 1 179 ? -2.443 17.631 -2.276 1.00 86.62 179 GLN A C 1
ATOM 1427 O O . GLN A 1 179 ? -1.841 18.403 -3.022 1.00 86.62 179 GLN A O 1
ATOM 1432 N N . SER A 1 180 ? -1.820 16.802 -1.433 1.00 84.25 180 SER A N 1
ATOM 1433 C CA . SER A 1 180 ? -0.364 16.749 -1.277 1.00 84.25 180 SER A CA 1
ATOM 1434 C C . SER A 1 180 ? 0.339 16.397 -2.593 1.00 84.25 180 SER A C 1
ATOM 1436 O O . SER A 1 180 ? 1.247 17.111 -3.014 1.00 84.25 180 SER A O 1
ATOM 1438 N N . PHE A 1 181 ? -0.138 15.374 -3.311 1.00 80.69 181 PHE A N 1
ATOM 1439 C CA . PHE A 1 181 ? 0.430 14.983 -4.604 1.00 80.69 181 PHE A CA 1
ATOM 1440 C C . PHE A 1 181 ? 0.256 16.047 -5.687 1.00 80.69 181 PHE A C 1
ATOM 1442 O O . PHE A 1 181 ? 1.191 16.325 -6.439 1.00 80.69 181 PHE A O 1
ATOM 1449 N N . ASN A 1 182 ? -0.919 16.673 -5.766 1.00 78.31 182 ASN A N 1
ATOM 1450 C CA . ASN A 1 182 ? -1.171 17.736 -6.734 1.00 78.31 182 ASN A CA 1
ATOM 1451 C C . ASN A 1 182 ? -0.290 18.961 -6.479 1.00 78.31 182 ASN A C 1
ATOM 1453 O O . ASN A 1 182 ? 0.152 19.597 -7.436 1.00 78.31 182 ASN A O 1
ATOM 1457 N N . TYR A 1 183 ? -0.027 19.287 -5.212 1.00 71.00 183 TYR A N 1
ATOM 1458 C CA . TYR A 1 183 ? 0.910 20.345 -4.853 1.00 71.00 183 TYR A CA 1
ATOM 1459 C C . TYR A 1 183 ? 2.322 20.012 -5.353 1.00 71.00 183 TYR A C 1
ATOM 1461 O O . TYR A 1 183 ? 2.895 20.791 -6.115 1.00 71.00 183 TYR A O 1
ATOM 1469 N N . SER A 1 184 ? 2.833 18.815 -5.044 1.00 68.94 184 SER A N 1
ATOM 1470 C CA . SER A 1 184 ? 4.168 18.382 -5.477 1.00 68.94 184 SER A CA 1
ATOM 1471 C C . SER A 1 184 ? 4.323 18.336 -7.002 1.00 68.94 184 SER A C 1
ATOM 1473 O O . SER A 1 184 ? 5.348 18.759 -7.531 1.00 68.94 184 SER A O 1
ATOM 1475 N N . LEU A 1 185 ? 3.309 17.870 -7.739 1.00 68.94 185 LEU A N 1
ATOM 1476 C CA . LEU A 1 185 ? 3.351 17.832 -9.207 1.00 68.94 185 LEU A CA 1
ATOM 1477 C C . LEU A 1 185 ? 3.340 19.236 -9.829 1.00 68.94 185 LEU A C 1
ATOM 1479 O O . LEU A 1 185 ? 4.052 19.484 -10.805 1.00 68.94 185 LEU A O 1
ATOM 1483 N N . LYS A 1 186 ? 2.564 20.169 -9.263 1.00 64.06 186 LYS A N 1
ATOM 1484 C CA . LYS A 1 186 ? 2.548 21.567 -9.715 1.00 64.06 186 LYS A CA 1
ATOM 1485 C C . LYS A 1 186 ? 3.880 22.258 -9.440 1.00 64.06 186 LYS A C 1
ATOM 1487 O O . LYS A 1 186 ? 4.395 22.928 -10.331 1.00 64.06 186 LYS A O 1
ATOM 1492 N N . GLU A 1 187 ? 4.475 22.044 -8.272 1.00 56.03 187 GLU A N 1
ATOM 1493 C CA . GLU A 1 187 ? 5.798 22.578 -7.933 1.00 56.03 187 GLU A CA 1
ATOM 1494 C C . GLU A 1 187 ? 6.882 22.069 -8.903 1.00 56.03 187 GLU A C 1
ATOM 1496 O O . GLU A 1 187 ? 7.654 22.864 -9.442 1.00 56.03 187 GLU A O 1
ATOM 1501 N N . TYR A 1 188 ? 6.850 20.778 -9.258 1.00 55.41 188 TYR A N 1
ATOM 1502 C CA . TYR A 1 188 ? 7.712 20.200 -10.299 1.00 55.41 188 TYR A CA 1
ATOM 1503 C C . TYR A 1 188 ? 7.488 20.804 -11.692 1.00 55.41 188 TYR A C 1
ATOM 1505 O O . TYR A 1 188 ? 8.437 20.933 -12.466 1.00 55.41 188 TYR A O 1
ATOM 1513 N N . SER A 1 189 ? 6.250 21.171 -12.037 1.00 57.91 189 SER A N 1
ATOM 1514 C CA . SER A 1 189 ? 5.949 21.810 -13.326 1.00 57.91 189 SER A CA 1
ATOM 1515 C C . SER A 1 189 ? 6.510 23.235 -13.430 1.00 57.91 189 SER A C 1
ATOM 1517 O O . SER A 1 189 ? 6.850 23.682 -14.526 1.00 57.91 189 SER A O 1
ATOM 1519 N N . ILE A 1 190 ? 6.659 23.918 -12.289 1.00 55.66 190 ILE A N 1
ATOM 1520 C CA . ILE A 1 190 ? 7.202 25.279 -12.182 1.00 55.66 190 ILE A CA 1
ATOM 1521 C C . ILE A 1 190 ? 8.739 25.246 -12.115 1.00 55.66 190 ILE A C 1
ATOM 1523 O O . ILE A 1 190 ? 9.392 26.073 -12.752 1.00 55.66 190 ILE A O 1
ATOM 1527 N N . TYR A 1 191 ? 9.324 24.241 -11.451 1.00 46.44 191 TYR A N 1
ATOM 1528 C CA . TYR A 1 191 ? 10.776 24.032 -11.346 1.00 46.44 191 TYR A CA 1
ATOM 1529 C C . TYR A 1 191 ? 11.221 22.662 -11.894 1.00 46.44 191 TYR A C 1
ATOM 1531 O O . TYR A 1 191 ? 11.705 21.809 -11.145 1.00 46.44 191 TYR A O 1
ATOM 1539 N N . PRO A 1 192 ? 11.092 22.404 -13.208 1.00 49.72 192 PRO A N 1
ATOM 1540 C CA . PRO A 1 192 ? 11.490 21.124 -13.772 1.00 49.72 192 PRO A CA 1
ATOM 1541 C C . PRO A 1 192 ? 13.017 20.991 -13.740 1.00 49.72 192 PRO A C 1
ATOM 1543 O O . PRO A 1 192 ? 13.719 21.610 -14.539 1.00 49.72 192 PRO A O 1
ATOM 1546 N N . ALA A 1 193 ? 13.541 20.132 -12.860 1.00 47.94 193 ALA A N 1
ATOM 1547 C CA . ALA A 1 193 ? 14.981 19.877 -12.745 1.00 47.94 193 ALA A CA 1
ATOM 1548 C C . ALA A 1 193 ? 15.609 19.279 -14.021 1.00 47.94 193 ALA A C 1
ATOM 1550 O O . ALA A 1 193 ? 16.827 19.292 -14.166 1.00 47.94 193 ALA A O 1
ATOM 1551 N N . CYS A 1 194 ? 14.812 18.784 -14.972 1.00 40.19 194 CYS A N 1
ATOM 1552 C CA . CYS A 1 194 ? 15.261 18.345 -16.292 1.00 40.19 194 CYS A CA 1
ATOM 1553 C C . CYS A 1 194 ? 14.097 18.449 -17.290 1.00 40.19 194 CYS A C 1
ATOM 1555 O O . CYS A 1 194 ? 13.236 17.572 -17.332 1.00 40.19 194 CYS A O 1
ATOM 1557 N N . LYS A 1 195 ? 14.069 19.482 -18.141 1.00 35.66 195 LYS A N 1
ATOM 1558 C CA . LYS A 1 195 ? 13.213 19.461 -19.338 1.00 35.66 195 LYS A CA 1
ATOM 1559 C C . LYS A 1 195 ? 13.796 18.459 -20.338 1.00 35.66 195 LYS A C 1
ATOM 1561 O O . LYS A 1 195 ? 14.786 18.752 -21.004 1.00 35.66 195 LYS A O 1
ATOM 1566 N N . LEU A 1 196 ? 13.185 17.280 -20.465 1.00 36.66 196 LEU A N 1
ATOM 1567 C CA . LEU A 1 196 ? 13.351 16.465 -21.667 1.00 36.66 196 LEU A CA 1
ATOM 1568 C C . LEU A 1 196 ? 12.601 17.172 -22.795 1.00 36.66 196 LEU A C 1
ATOM 1570 O O . LEU A 1 196 ? 11.376 17.267 -22.795 1.00 36.66 196 LEU A O 1
ATOM 1574 N N . ASN A 1 197 ? 13.368 17.742 -23.718 1.00 32.31 197 ASN A N 1
ATOM 1575 C CA . ASN A 1 197 ? 12.846 18.476 -24.856 1.00 32.31 197 ASN A CA 1
ATOM 1576 C C . ASN A 1 197 ? 12.098 17.489 -25.773 1.00 32.31 197 ASN A C 1
ATOM 1578 O O . ASN A 1 197 ? 12.722 16.666 -26.438 1.00 32.31 197 ASN A O 1
ATOM 1582 N N . HIS A 1 198 ? 10.765 17.547 -25.782 1.00 36.16 198 HIS A N 1
ATOM 1583 C CA . HIS A 1 198 ? 9.900 16.703 -26.619 1.00 36.16 198 HIS A CA 1
ATOM 1584 C C . HIS A 1 198 ? 9.785 17.191 -28.073 1.00 36.16 198 HIS A C 1
ATOM 1586 O O . HIS A 1 198 ? 9.026 16.629 -28.863 1.00 36.16 198 HIS A O 1
ATOM 1592 N N . ASN A 1 199 ? 10.559 18.204 -28.464 1.00 32.41 199 ASN A N 1
ATOM 1593 C CA . ASN A 1 199 ? 10.540 18.702 -29.829 1.00 32.41 199 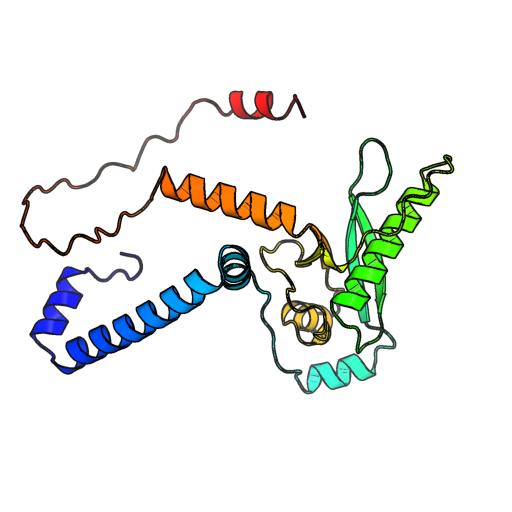ASN A CA 1
ATOM 1594 C C . ASN A 1 199 ? 11.374 17.800 -30.740 1.00 32.41 199 ASN A C 1
ATOM 1596 O O . ASN A 1 199 ? 12.602 17.840 -30.739 1.00 32.41 199 ASN A O 1
ATOM 1600 N N . ASN A 1 200 ? 10.679 17.047 -31.591 1.00 35.03 200 ASN A N 1
ATOM 1601 C CA . ASN A 1 200 ? 11.219 16.304 -32.733 1.00 35.03 200 ASN A CA 1
ATOM 1602 C C . ASN A 1 200 ? 11.847 17.196 -33.833 1.00 35.03 200 ASN A C 1
ATOM 1604 O O . ASN A 1 200 ? 11.980 16.751 -34.968 1.00 35.03 200 ASN A O 1
ATOM 1608 N N . ASN A 1 201 ? 12.294 18.414 -33.520 1.00 27.33 201 ASN A N 1
ATOM 1609 C CA . ASN A 1 201 ? 13.055 19.247 -34.447 1.00 27.33 201 ASN A CA 1
ATOM 1610 C C . ASN A 1 201 ? 14.534 19.199 -34.077 1.00 27.33 201 ASN A C 1
ATOM 1612 O O . ASN A 1 201 ? 15.023 19.909 -33.200 1.00 27.33 201 ASN A O 1
ATOM 1616 N N . TRP A 1 202 ? 15.239 18.317 -34.777 1.00 42.62 202 TRP A N 1
ATOM 1617 C CA . TRP A 1 202 ? 16.689 18.241 -34.786 1.00 42.62 202 TRP A CA 1
ATOM 1618 C C . TRP A 1 202 ? 17.237 19.442 -35.556 1.00 42.62 202 TRP A C 1
ATOM 1620 O O . TRP A 1 202 ? 17.374 19.379 -36.774 1.00 42.62 202 TRP A O 1
ATOM 1630 N N . ILE A 1 203 ? 17.567 20.527 -34.858 1.00 27.72 203 ILE A N 1
ATOM 1631 C CA . ILE A 1 203 ? 18.469 21.555 -35.385 1.00 27.72 203 ILE A CA 1
ATOM 1632 C C . ILE A 1 203 ? 19.508 21.859 -34.309 1.00 27.72 203 ILE A C 1
ATOM 1634 O O . ILE A 1 203 ? 19.186 22.223 -33.179 1.00 27.72 203 ILE A O 1
ATOM 1638 N N . PHE A 1 204 ? 20.766 21.633 -34.679 1.00 34.19 204 PHE A N 1
ATOM 1639 C CA . PHE A 1 204 ? 21.951 21.940 -33.895 1.00 34.19 204 PHE A CA 1
ATOM 1640 C C . PHE A 1 204 ? 21.926 23.391 -33.403 1.00 34.19 204 PHE A C 1
ATOM 1642 O O . PHE A 1 204 ? 21.739 24.317 -34.188 1.00 34.19 204 PHE A O 1
ATOM 1649 N N . SER A 1 205 ? 22.224 23.595 -32.123 1.00 27.62 205 SER A N 1
ATOM 1650 C CA . SER A 1 205 ? 22.769 24.864 -31.650 1.00 27.62 205 SER A CA 1
ATOM 1651 C C . SER A 1 205 ? 24.000 24.569 -30.810 1.00 27.62 205 SER A C 1
ATOM 1653 O O . SER A 1 205 ? 23.929 24.119 -29.667 1.00 27.62 205 SER A O 1
ATOM 1655 N N . SER A 1 206 ? 25.149 24.766 -31.444 1.00 35.94 206 SER A N 1
ATOM 1656 C CA . SER A 1 206 ? 26.460 24.787 -30.821 1.00 35.94 206 SER A CA 1
ATOM 1657 C C . SER A 1 206 ? 26.530 25.990 -29.887 1.00 35.94 206 SER A C 1
ATOM 1659 O O . SER A 1 206 ? 26.744 27.103 -30.353 1.00 35.94 206 SER A O 1
ATOM 1661 N N . LYS A 1 207 ? 26.358 25.787 -28.581 1.00 28.84 207 LYS A N 1
ATOM 1662 C CA . LYS A 1 207 ? 26.889 26.690 -27.553 1.00 28.84 207 LYS A CA 1
ATOM 1663 C C . LYS A 1 207 ? 27.157 25.892 -26.285 1.00 28.84 207 LYS A C 1
ATOM 1665 O O . LYS A 1 207 ? 26.274 25.577 -25.497 1.00 28.84 207 LYS A O 1
ATOM 1670 N N . SER A 1 208 ? 28.423 25.529 -26.152 1.00 36.12 208 SER A N 1
ATOM 1671 C CA . SER A 1 208 ? 29.069 25.117 -24.917 1.00 36.12 208 SER A CA 1
ATOM 1672 C C . SER A 1 208 ? 28.816 26.136 -23.806 1.00 36.12 208 SER A C 1
ATOM 1674 O O . SER A 1 208 ? 29.132 27.316 -23.971 1.00 36.12 208 SER A O 1
ATOM 1676 N N . THR A 1 209 ? 28.357 25.689 -22.641 1.00 27.08 209 THR A N 1
ATOM 1677 C CA . THR A 1 209 ? 28.732 26.349 -21.386 1.00 27.08 209 THR A CA 1
ATOM 1678 C C . THR A 1 209 ? 28.864 25.301 -20.293 1.00 27.08 209 THR A C 1
ATOM 1680 O O . THR A 1 209 ? 27.904 24.677 -19.852 1.00 27.08 209 THR A O 1
ATOM 1683 N N . ILE A 1 210 ? 30.123 25.070 -19.947 1.00 31.08 210 ILE A N 1
ATOM 1684 C CA . ILE A 1 210 ? 30.611 24.259 -18.843 1.00 31.08 210 ILE A CA 1
ATOM 1685 C C . ILE A 1 210 ? 30.343 25.016 -17.530 1.00 31.08 210 ILE A C 1
ATOM 1687 O O . ILE A 1 210 ? 30.604 26.211 -17.452 1.00 31.08 210 ILE A O 1
ATOM 1691 N N . ASN A 1 211 ? 29.837 24.283 -16.534 1.00 29.44 211 ASN A N 1
ATOM 1692 C CA . ASN A 1 211 ? 29.924 24.467 -15.078 1.00 29.44 211 ASN A CA 1
ATOM 1693 C C . ASN A 1 211 ? 29.870 25.876 -14.457 1.00 29.44 211 ASN A C 1
ATOM 1695 O O . ASN A 1 211 ? 30.840 26.628 -14.507 1.00 29.44 211 ASN A O 1
ATOM 1699 N N . ARG A 1 212 ? 28.857 26.090 -13.604 1.00 27.62 212 ARG A N 1
ATOM 1700 C CA . ARG A 1 212 ? 29.046 26.644 -12.248 1.00 27.62 212 ARG A CA 1
ATOM 1701 C C . ARG A 1 212 ? 27.785 26.433 -11.406 1.00 27.62 212 ARG A C 1
ATOM 1703 O O . ARG A 1 212 ? 26.795 27.098 -11.650 1.00 27.62 212 ARG A O 1
ATOM 1710 N N . CYS A 1 213 ? 27.837 25.508 -10.448 1.00 26.09 213 CYS A N 1
ATOM 1711 C CA . CYS A 1 213 ? 27.018 25.504 -9.224 1.00 26.09 213 CYS A CA 1
ATOM 1712 C C . CYS A 1 213 ? 27.649 24.529 -8.212 1.00 26.09 213 CYS A C 1
ATOM 1714 O O . CYS A 1 213 ? 27.045 23.560 -7.771 1.00 26.09 213 CYS A O 1
ATOM 1716 N N . ALA A 1 214 ? 28.915 24.780 -7.887 1.00 32.97 214 ALA A N 1
ATOM 1717 C CA . ALA A 1 214 ? 29.471 24.487 -6.575 1.00 32.97 214 ALA A CA 1
ATOM 1718 C C . ALA A 1 214 ? 29.914 25.848 -6.021 1.00 32.97 214 ALA A C 1
ATOM 1720 O O . ALA A 1 214 ? 30.516 26.627 -6.763 1.00 32.97 214 ALA A O 1
ATOM 1721 N N . ASN A 1 215 ? 29.578 26.108 -4.759 1.00 29.70 215 ASN A N 1
ATOM 1722 C CA . ASN A 1 215 ? 29.781 27.345 -3.992 1.00 29.70 215 ASN A CA 1
ATOM 1723 C C . ASN A 1 215 ? 28.696 28.409 -4.198 1.00 29.70 215 ASN A C 1
ATOM 1725 O O . ASN A 1 215 ? 28.790 29.254 -5.082 1.00 29.70 215 ASN A O 1
ATOM 1729 N N . ASN A 1 216 ? 27.651 28.314 -3.371 1.00 29.00 216 ASN A N 1
ATOM 1730 C CA . ASN A 1 216 ? 27.107 29.414 -2.563 1.00 29.00 216 ASN A CA 1
ATOM 1731 C C . ASN A 1 216 ? 25.999 28.832 -1.673 1.00 29.00 216 ASN A C 1
ATOM 1733 O O . ASN A 1 216 ? 24.814 28.925 -1.976 1.00 29.00 216 ASN A O 1
ATOM 1737 N N . ALA A 1 217 ? 26.413 28.167 -0.597 1.00 32.00 217 ALA A N 1
ATOM 1738 C CA . ALA A 1 217 ? 25.548 27.795 0.515 1.00 32.00 217 ALA A CA 1
ATOM 1739 C C . ALA A 1 217 ? 26.217 28.269 1.807 1.00 32.00 217 ALA A C 1
ATOM 1741 O O . ALA A 1 217 ? 26.594 27.475 2.657 1.00 32.00 217 ALA A O 1
ATOM 1742 N N . GLU A 1 218 ? 26.396 29.582 1.917 1.00 29.86 218 GLU A N 1
ATOM 1743 C CA . GLU A 1 218 ? 26.586 30.249 3.198 1.00 29.86 218 GLU A CA 1
ATOM 1744 C C . GLU A 1 218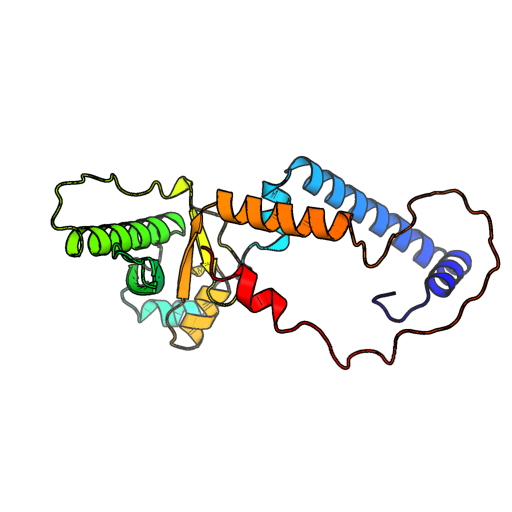 ? 25.652 31.458 3.233 1.00 29.86 218 GLU A C 1
ATOM 1746 O O . GLU A 1 218 ? 25.698 32.316 2.356 1.00 29.86 218 GLU A O 1
ATOM 1751 N N . ASN A 1 219 ? 24.801 31.468 4.260 1.00 30.97 219 ASN A N 1
ATOM 1752 C CA . ASN A 1 219 ? 24.073 32.612 4.799 1.00 30.97 219 ASN A CA 1
ATOM 1753 C C . ASN A 1 219 ? 23.127 33.372 3.854 1.00 30.97 219 ASN A C 1
ATOM 1755 O O . ASN A 1 219 ? 23.512 34.306 3.159 1.00 30.97 219 ASN A O 1
ATOM 1759 N N . ASN A 1 220 ? 21.828 33.072 3.952 1.00 31.45 220 ASN A N 1
ATOM 1760 C CA . ASN A 1 220 ? 20.885 33.898 4.724 1.00 31.45 220 ASN A CA 1
ATOM 1761 C C . ASN A 1 220 ? 19.442 33.374 4.571 1.00 31.45 220 ASN A C 1
ATOM 1763 O O . ASN A 1 220 ? 19.061 32.878 3.516 1.00 31.45 220 ASN A O 1
ATOM 1767 N N . ASN A 1 221 ? 18.654 33.533 5.642 1.00 33.81 221 ASN A N 1
ATOM 1768 C CA . ASN A 1 221 ? 17.193 33.346 5.747 1.00 33.81 221 ASN A CA 1
ATOM 1769 C C . ASN A 1 221 ? 16.657 31.988 6.243 1.00 33.81 221 ASN A C 1
ATOM 1771 O O . ASN A 1 221 ? 15.583 31.546 5.846 1.00 33.81 221 ASN A O 1
ATOM 1775 N N . LEU A 1 222 ? 17.319 31.396 7.246 1.00 34.28 222 LEU A N 1
ATOM 1776 C CA . LEU A 1 222 ? 16.676 30.414 8.141 1.00 34.28 222 LEU A CA 1
ATOM 1777 C C . LEU A 1 222 ? 15.665 31.069 9.119 1.00 34.28 222 LEU A C 1
ATOM 1779 O O . LEU A 1 222 ? 14.887 30.373 9.766 1.00 34.28 222 LEU A O 1
ATOM 1783 N N . ALA A 1 223 ? 15.660 32.404 9.230 1.00 33.94 223 ALA A N 1
ATOM 1784 C CA . ALA A 1 223 ? 14.789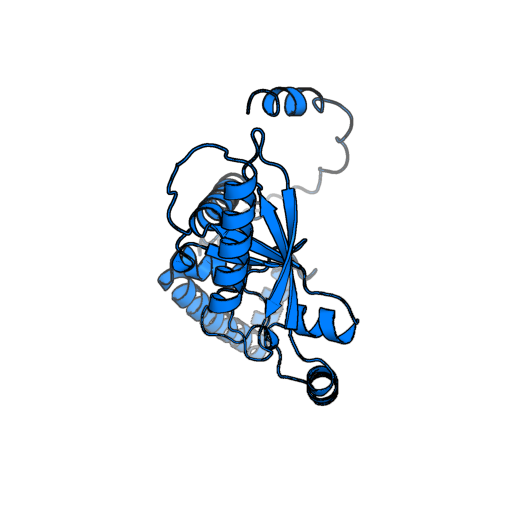 33.152 10.142 1.00 33.94 223 ALA A CA 1
ATOM 1785 C C . ALA A 1 223 ? 13.365 33.396 9.598 1.00 33.94 223 ALA A C 1
ATOM 1787 O O . ALA A 1 223 ? 12.433 33.534 10.389 1.00 33.94 223 ALA A O 1
ATOM 1788 N N . ASP A 1 224 ? 13.163 33.375 8.275 1.00 37.22 224 ASP A N 1
ATOM 1789 C CA . ASP A 1 224 ? 11.853 33.675 7.670 1.00 37.22 224 ASP A CA 1
ATOM 1790 C C . ASP A 1 224 ? 10.914 32.462 7.608 1.00 37.22 224 ASP A C 1
ATOM 1792 O O . ASP A 1 224 ? 9.691 32.612 7.614 1.00 37.22 224 ASP A O 1
ATOM 1796 N N . LEU A 1 225 ? 11.452 31.238 7.646 1.00 35.06 225 LEU A N 1
ATOM 1797 C CA . LEU A 1 225 ? 10.635 30.018 7.651 1.00 35.06 225 LEU A CA 1
ATOM 1798 C C . LEU A 1 225 ? 9.967 29.753 9.014 1.00 35.06 225 LEU A C 1
ATOM 1800 O O . LEU A 1 225 ? 8.897 29.149 9.071 1.00 35.06 225 LEU A O 1
ATOM 1804 N N . TYR A 1 226 ? 10.542 30.267 10.108 1.00 35.56 226 TYR A N 1
ATOM 1805 C CA . TYR A 1 226 ? 9.973 30.143 11.457 1.00 35.56 226 TYR A CA 1
ATOM 1806 C C . TYR A 1 226 ? 8.842 31.144 11.750 1.00 35.56 226 TYR A C 1
ATOM 1808 O O . TYR A 1 226 ? 8.066 30.923 12.679 1.00 35.56 226 TYR A O 1
ATOM 1816 N N . GLN A 1 227 ? 8.695 32.214 10.960 1.00 34.84 227 GLN A N 1
ATOM 1817 C CA . GLN A 1 227 ? 7.570 33.150 11.101 1.00 34.84 227 GLN A CA 1
ATOM 1818 C C . GLN A 1 227 ? 6.300 32.679 10.378 1.00 34.84 227 GLN A C 1
ATOM 1820 O O . GLN A 1 227 ? 5.196 32.995 10.818 1.00 34.84 227 GLN A O 1
ATOM 1825 N N . ILE A 1 228 ? 6.431 31.872 9.322 1.00 39.94 228 ILE A N 1
ATOM 1826 C CA . ILE A 1 228 ? 5.283 31.362 8.552 1.00 39.94 228 ILE A CA 1
ATOM 1827 C C . ILE A 1 228 ? 4.584 30.196 9.279 1.00 39.94 228 ILE A C 1
ATOM 1829 O O . ILE A 1 228 ? 3.377 30.022 9.146 1.00 39.94 228 ILE A O 1
ATOM 1833 N N . LEU A 1 229 ? 5.301 29.460 10.134 1.00 35.50 229 LEU A N 1
ATOM 1834 C CA . LEU A 1 229 ? 4.754 28.346 10.925 1.00 35.50 229 LEU A CA 1
ATOM 1835 C C . LEU A 1 229 ? 4.143 28.761 12.278 1.00 35.50 229 LEU A C 1
ATOM 1837 O O . LEU A 1 229 ? 3.721 27.900 13.039 1.00 35.50 229 LEU A O 1
ATOM 1841 N N . ARG A 1 230 ? 4.075 30.064 12.593 1.00 33.50 230 ARG A N 1
ATOM 1842 C CA . ARG A 1 230 ? 3.470 30.589 13.838 1.00 33.50 230 ARG A CA 1
ATOM 1843 C C . ARG A 1 230 ? 2.063 31.178 13.664 1.00 33.50 230 ARG A C 1
ATOM 1845 O O . ARG A 1 230 ? 1.564 31.829 14.578 1.00 33.50 230 ARG A O 1
ATOM 1852 N N . LYS A 1 231 ? 1.431 30.982 12.503 1.00 35.88 231 LYS A N 1
ATOM 1853 C CA . LYS A 1 231 ? 0.068 31.466 12.205 1.00 35.88 231 LYS A CA 1
ATOM 1854 C C . LYS A 1 231 ? -0.919 30.372 11.766 1.00 35.88 231 LYS A C 1
ATOM 1856 O O . LYS A 1 231 ? -1.942 30.702 11.173 1.00 35.88 231 LYS A O 1
ATOM 1861 N N . PHE A 1 232 ? -0.640 29.113 12.092 1.00 38.34 232 PHE A N 1
ATOM 1862 C CA . PHE A 1 232 ? -1.605 28.016 12.009 1.00 38.34 232 PHE A CA 1
ATOM 1863 C C . PHE A 1 232 ? -1.607 27.241 13.317 1.00 38.34 232 PHE A C 1
ATOM 1865 O O . PHE A 1 232 ? -0.491 26.987 13.826 1.00 38.34 232 PHE A O 1
#

Radius of gyration: 24.84 Å; chains: 1; bounding box: 54×55×64 Å

Organism: Schistosoma japonicum (NCBI:txid6182)